Protein AF-A0A662J4J9-F1 (afdb_monomer_lite)

pLDDT: mean 78.6, std 14.93, range [38.81, 95.0]

Foldseek 3Di:
DDDDQCLDAQNALHPDNVVSVCCLVPNDDFQEKEWEAELVRQIAIAGDVQWDWQWDQFKIKIWGARPDDHPRARGTAIEIEGRIDQLVLWDQAFLCVDPRRVSSLVSSLVVLVCCLVPVQVVVLCCVQVPFDWDWDQDPNDTDTDGDPPDHGDVVSVVVSCVVSVVSVVVSVVVNVVRHDRRHTYWYWYFPDDAPNHTYTYTDNPPPDPDDSNRVVVVCVVDVDVVVVVSVVVVSVVVVVVVVVVVVVVD

Sequence (250 aa):
MTWTWPLKPGESWFKEWKEGLGFSFKPAPPSTIVYVEDAEGRGEHYYDEEVNVKGGEEAATVVLTPRFKRASAPGPRSLNVVGGDPLKVAALSSPFDLPGIRGACTAWSLVWLLIFYFAIYIPGLLLLFAPPEETVIIAGEAYKLIPAEWAPDPVKLSFWILATGFCIIWIIVNIFRFKDATVLNVTLLEVGRLGGAPLCVPLPRPLSTLSPKQFMNLLGKKGPIEFVSNAVRQALASATSLVRENEQLR

Radius of gyration: 28.16 Å; chains: 1; bounding box: 54×35×104 Å

Secondary structure (DSSP, 8-state):
--PPPTTSTTTSS-SSHHHHHHHHHS----SEEEEEE-TT--EEEEEGGGEEEE--SSEEEEEE--SS-BTTB-S-EEEEEETS-TTTT-EEE-TTT-TTTHHHHHHHHHHHHHHIIIIIIHHHHHHHHPPPPEEEEETTEEEEE--TT----HHHHHHHHHHHHHHHHHHHHHHHHHHS--EEEEEEEEEEEETTEEEEEEE-TTT----HHHHHHHHHHS--HHHHHHHHHHHHHHHHHHHHHHHHT-

Structure (mmCIF, N/CA/C/O backbone):
data_AF-A0A662J4J9-F1
#
_entry.id   AF-A0A662J4J9-F1
#
loop_
_atom_site.group_PDB
_atom_site.id
_atom_site.type_symbol
_atom_site.label_atom_id
_atom_site.label_alt_id
_atom_site.label_comp_id
_atom_site.label_asym_id
_atom_site.label_entity_id
_atom_site.label_seq_id
_atom_site.pdbx_PDB_ins_code
_atom_site.Cartn_x
_atom_site.Cartn_y
_atom_site.Cartn_z
_atom_site.occupancy
_atom_site.B_iso_or_equiv
_atom_site.auth_seq_id
_atom_site.auth_comp_id
_atom_site.auth_asym_id
_atom_site.auth_atom_id
_atom_site.pdbx_PDB_model_num
ATOM 1 N N . MET A 1 1 ? 19.666 7.771 6.614 1.00 46.03 1 MET A N 1
ATOM 2 C CA . MET A 1 1 ? 18.400 7.643 5.862 1.00 46.03 1 MET A CA 1
ATOM 3 C C . MET A 1 1 ? 17.330 8.339 6.686 1.00 46.03 1 MET A C 1
ATOM 5 O O . MET A 1 1 ? 17.019 7.868 7.770 1.00 46.03 1 MET A O 1
ATOM 9 N N . THR A 1 2 ? 16.878 9.519 6.271 1.00 49.38 2 THR A N 1
ATOM 10 C CA . THR A 1 2 ? 15.781 10.234 6.939 1.00 49.38 2 THR A CA 1
ATOM 11 C C . THR A 1 2 ? 14.479 9.545 6.564 1.00 49.38 2 THR A C 1
ATOM 13 O O . THR A 1 2 ? 14.125 9.510 5.390 1.00 49.38 2 THR A O 1
ATOM 16 N N . TRP A 1 3 ? 13.803 8.943 7.538 1.00 48.56 3 TRP A N 1
ATOM 17 C CA . TRP A 1 3 ? 12.493 8.347 7.309 1.00 48.56 3 TRP A CA 1
ATOM 18 C C . TRP A 1 3 ? 11.473 9.458 7.037 1.00 48.56 3 TRP A C 1
ATOM 20 O O . TRP A 1 3 ? 11.293 10.354 7.865 1.00 48.56 3 TRP A O 1
ATOM 30 N N . THR A 1 4 ? 10.843 9.423 5.863 1.00 64.75 4 THR A N 1
ATOM 31 C CA . THR A 1 4 ? 9.795 10.367 5.467 1.00 64.75 4 THR A CA 1
ATOM 32 C C . THR A 1 4 ? 8.420 9.715 5.599 1.00 64.75 4 THR A C 1
ATOM 34 O O . THR A 1 4 ? 8.250 8.512 5.400 1.00 64.75 4 THR A O 1
ATOM 37 N N . TRP A 1 5 ? 7.425 10.504 6.017 1.00 75.31 5 TRP A N 1
ATOM 38 C CA . TRP A 1 5 ? 6.074 9.997 6.269 1.00 75.31 5 TRP A CA 1
ATOM 39 C C . TRP A 1 5 ? 5.334 9.784 4.942 1.00 75.31 5 TRP A C 1
ATOM 41 O O . TRP A 1 5 ? 5.068 10.769 4.253 1.00 75.31 5 TRP A O 1
ATOM 51 N N . PRO A 1 6 ? 4.931 8.549 4.598 1.00 76.56 6 PRO A N 1
ATOM 52 C CA . PRO A 1 6 ? 4.442 8.219 3.257 1.00 76.56 6 PRO A CA 1
ATOM 53 C C . PRO A 1 6 ? 3.058 8.801 2.933 1.00 76.56 6 PRO A C 1
ATOM 55 O O . PRO A 1 6 ? 2.678 8.851 1.770 1.00 76.56 6 PRO A O 1
ATOM 58 N N . LEU A 1 7 ? 2.301 9.263 3.937 1.00 76.56 7 LEU A N 1
ATOM 59 C CA . LEU A 1 7 ? 1.004 9.924 3.724 1.00 76.56 7 LEU A CA 1
ATOM 60 C C . LEU A 1 7 ? 1.132 11.449 3.537 1.00 76.56 7 LEU A C 1
ATOM 62 O O . LEU A 1 7 ? 0.116 12.136 3.435 1.00 76.56 7 LEU A O 1
ATOM 66 N N . LYS A 1 8 ? 2.352 12.011 3.541 1.00 70.50 8 LYS A N 1
ATOM 67 C CA . LYS A 1 8 ? 2.558 13.435 3.233 1.00 70.50 8 LYS A CA 1
ATOM 68 C C . LYS A 1 8 ? 2.422 13.684 1.724 1.00 70.50 8 LYS A C 1
ATOM 70 O O . LYS A 1 8 ? 2.812 12.826 0.929 1.00 70.50 8 LYS A O 1
ATOM 75 N N . PRO A 1 9 ? 1.932 14.871 1.320 1.00 69.12 9 PRO A N 1
ATOM 76 C CA . PRO A 1 9 ? 1.960 15.284 -0.079 1.00 69.12 9 PRO A CA 1
ATOM 77 C C . PRO A 1 9 ? 3.390 15.233 -0.621 1.00 69.12 9 PRO A C 1
ATOM 79 O O . PRO A 1 9 ? 4.312 15.693 0.053 1.00 69.12 9 PRO A O 1
ATOM 82 N N . GLY A 1 10 ? 3.579 14.693 -1.823 1.00 67.12 10 GLY A N 1
ATOM 83 C CA . GLY A 1 10 ? 4.894 14.658 -2.469 1.00 67.12 10 GLY A CA 1
ATOM 84 C C . GLY A 1 10 ? 5.757 13.428 -2.162 1.00 67.12 10 GLY A C 1
ATOM 85 O O . GLY A 1 10 ? 6.720 13.186 -2.884 1.00 67.12 10 GLY A O 1
ATOM 86 N N . GLU A 1 11 ? 5.424 12.638 -1.135 1.00 74.62 11 GLU A N 1
ATOM 87 C CA . GLU A 1 11 ? 6.238 11.481 -0.711 1.00 74.62 11 GLU A CA 1
ATOM 88 C C . GLU A 1 11 ? 5.819 10.162 -1.380 1.00 74.62 11 GLU A C 1
ATOM 90 O O . GLU A 1 11 ? 6.650 9.287 -1.614 1.00 74.62 11 GLU A O 1
ATOM 95 N N . SER A 1 12 ? 4.533 10.011 -1.706 1.00 82.12 12 SER A N 1
ATOM 96 C CA . SER A 1 12 ? 3.975 8.818 -2.359 1.00 82.12 12 SER A CA 1
ATOM 97 C C . SER A 1 12 ? 3.233 9.209 -3.646 1.00 82.12 12 SER A C 1
ATOM 99 O O . SER A 1 12 ? 3.697 10.106 -4.344 1.00 82.12 12 SER A O 1
ATOM 101 N N . TRP A 1 13 ? 2.106 8.578 -3.994 1.00 86.50 13 TRP A N 1
ATOM 102 C CA . TRP A 1 13 ? 1.270 9.000 -5.135 1.00 86.50 13 TRP A CA 1
ATOM 103 C C . TRP A 1 13 ? 0.311 10.162 -4.802 1.00 86.50 13 TRP A C 1
ATOM 105 O O . TRP A 1 13 ? -0.391 10.658 -5.683 1.00 86.50 13 TRP A O 1
ATOM 115 N N . PHE A 1 14 ? 0.312 10.630 -3.546 1.00 87.19 14 PHE A N 1
ATOM 116 C CA . PHE A 1 14 ? -0.503 11.753 -3.079 1.00 87.19 14 PHE A CA 1
ATOM 117 C C . PHE A 1 14 ? 0.075 13.102 -3.519 1.00 87.19 14 PHE A C 1
ATOM 119 O O . PHE A 1 14 ? 1.117 13.541 -3.023 1.00 87.19 14 PHE A O 1
ATOM 126 N N . LYS A 1 15 ? -0.641 13.794 -4.404 1.00 84.75 15 LYS A N 1
ATOM 127 C CA . LYS A 1 15 ? -0.324 15.159 -4.841 1.00 84.75 15 LYS A CA 1
ATOM 128 C C . LYS A 1 15 ? -0.739 16.194 -3.800 1.00 84.75 15 LYS A C 1
ATOM 130 O O . LYS A 1 15 ? -0.011 17.148 -3.539 1.00 84.75 15 LYS A O 1
ATOM 135 N N . GLU A 1 16 ? -1.912 16.004 -3.206 1.00 88.44 16 GLU A N 1
ATOM 136 C CA . GLU A 1 16 ? -2.523 16.945 -2.268 1.00 88.44 16 GLU A CA 1
ATOM 137 C C . GLU A 1 16 ? -2.819 16.279 -0.923 1.00 88.44 16 GLU A C 1
ATOM 139 O O . GLU A 1 16 ? -3.074 15.078 -0.841 1.00 88.44 16 GLU A O 1
ATOM 144 N N . TRP A 1 17 ? -2.877 17.078 0.146 1.00 84.50 17 TRP A N 1
ATOM 145 C CA . TRP A 1 17 ? -3.266 16.590 1.477 1.00 84.50 17 TRP A CA 1
ATOM 146 C C . TRP A 1 17 ? -4.672 15.971 1.486 1.00 84.50 17 TRP A C 1
ATOM 148 O O . TRP A 1 17 ? -4.935 15.048 2.256 1.00 84.50 17 TRP A O 1
ATOM 158 N N . LYS A 1 18 ? -5.561 16.445 0.600 1.00 88.12 18 LYS A N 1
ATOM 159 C CA . LYS A 1 18 ? -6.907 15.895 0.404 1.00 88.12 18 LYS A CA 1
ATOM 160 C C . LYS A 1 18 ? -6.871 14.446 -0.068 1.00 88.12 18 LYS A C 1
ATOM 162 O O . LYS A 1 18 ? -7.692 13.657 0.383 1.00 88.12 18 LYS A O 1
ATOM 167 N N . GLU A 1 19 ? -5.923 14.090 -0.935 1.00 87.38 19 GLU A N 1
ATOM 168 C CA . GLU A 1 19 ? -5.758 12.711 -1.404 1.00 87.38 19 GLU A CA 1
ATOM 169 C C . GLU A 1 19 ? -5.261 11.814 -0.258 1.00 87.38 19 GLU A C 1
ATOM 171 O O . GLU A 1 19 ? -5.784 10.717 -0.070 1.00 87.38 19 GLU A O 1
ATOM 176 N N . GLY A 1 20 ? -4.341 12.315 0.577 1.00 86.50 20 GLY A N 1
ATOM 177 C CA . GLY A 1 20 ? -3.880 11.611 1.779 1.00 86.50 20 GLY A CA 1
ATOM 178 C C . GLY A 1 20 ? -4.995 11.378 2.808 1.00 86.50 20 GLY A C 1
ATOM 179 O O . GLY A 1 20 ? -5.140 10.274 3.327 1.00 86.50 20 GLY A O 1
ATOM 180 N N . LEU A 1 21 ? -5.843 12.381 3.072 1.00 87.44 21 LEU A N 1
ATOM 181 C CA . LEU A 1 21 ? -7.026 12.202 3.925 1.00 87.44 21 LEU A CA 1
ATOM 182 C C . LEU A 1 21 ? -8.078 11.291 3.291 1.00 87.44 21 LEU A C 1
ATOM 184 O O . LEU A 1 21 ? -8.667 10.466 3.987 1.00 87.44 21 LEU A O 1
ATOM 188 N N . GLY A 1 22 ? -8.305 11.422 1.984 1.00 88.81 22 GLY A N 1
ATOM 189 C CA . GLY A 1 22 ? -9.190 10.540 1.232 1.00 88.81 22 GLY A CA 1
ATOM 190 C C . GLY A 1 22 ? -8.769 9.083 1.394 1.00 88.81 22 GLY A C 1
ATOM 191 O O . GLY A 1 22 ? -9.601 8.243 1.727 1.00 88.81 22 GLY A O 1
ATOM 192 N N . PHE A 1 23 ? -7.469 8.805 1.283 1.00 90.38 23 PHE A N 1
ATOM 193 C CA . PHE A 1 23 ? -6.904 7.483 1.536 1.00 90.38 23 PHE A CA 1
ATOM 194 C C . PHE A 1 23 ? -7.066 7.035 2.993 1.00 90.38 23 PHE A C 1
ATOM 196 O O . PHE A 1 23 ? -7.372 5.873 3.245 1.00 90.38 23 PHE A O 1
ATOM 203 N N . SER A 1 24 ? -6.938 7.940 3.967 1.00 89.19 24 SER A N 1
ATOM 204 C CA . SER A 1 24 ? -7.194 7.615 5.374 1.00 89.19 24 SER A CA 1
ATOM 205 C C . SER A 1 24 ? -8.616 7.092 5.606 1.00 89.19 24 SER A C 1
ATOM 207 O O . SER A 1 24 ? -8.768 6.074 6.271 1.00 89.19 24 SER A O 1
ATOM 209 N N . PHE A 1 25 ? -9.656 7.706 5.039 1.00 89.56 25 PHE A N 1
ATOM 210 C CA . PHE A 1 25 ? -11.048 7.268 5.260 1.00 89.56 25 PHE A CA 1
ATOM 211 C C . PHE A 1 25 ? -11.558 6.231 4.256 1.00 89.56 25 PHE A C 1
ATOM 213 O O . PHE A 1 25 ? -12.474 5.467 4.552 1.00 89.56 25 PHE A O 1
ATOM 220 N N . LYS A 1 26 ? -10.996 6.201 3.052 1.00 89.38 26 LYS A N 1
ATOM 221 C CA . LYS A 1 26 ? -11.339 5.244 2.004 1.00 89.38 26 LYS A CA 1
ATOM 222 C C . LYS A 1 26 ? -10.043 4.797 1.334 1.00 89.38 26 LYS A C 1
ATOM 224 O O . LYS A 1 26 ? -9.687 5.327 0.280 1.00 89.38 26 LYS A O 1
ATOM 229 N N . PRO A 1 27 ? -9.322 3.845 1.944 1.00 89.75 27 PRO A N 1
ATOM 230 C CA . PRO A 1 27 ? -8.049 3.414 1.406 1.00 89.75 27 PRO A CA 1
ATOM 231 C C . PRO A 1 27 ? -8.252 2.707 0.069 1.00 89.75 27 PRO A C 1
ATOM 233 O O . PRO A 1 27 ? -8.863 1.641 -0.009 1.00 89.75 27 PRO A O 1
ATOM 236 N N . ALA A 1 28 ? -7.732 3.326 -0.982 1.00 88.38 28 ALA A N 1
ATOM 237 C CA . ALA A 1 28 ? -7.672 2.777 -2.323 1.00 88.38 28 ALA A CA 1
ATOM 238 C C . ALA A 1 28 ? -6.215 2.886 -2.793 1.00 88.38 28 ALA A C 1
ATOM 240 O O . ALA A 1 28 ? -5.752 4.002 -3.048 1.00 88.38 28 ALA A O 1
ATOM 241 N N . PRO A 1 29 ? -5.453 1.776 -2.810 1.00 89.94 29 PRO A N 1
ATOM 242 C CA . PRO A 1 29 ? -4.134 1.780 -3.425 1.00 89.94 29 PRO A CA 1
ATOM 243 C C . PRO A 1 29 ? -4.271 2.022 -4.938 1.00 89.94 29 PRO A C 1
ATOM 245 O O . PRO A 1 29 ? -5.346 1.779 -5.498 1.00 89.94 29 PRO A O 1
ATOM 248 N N . PRO A 1 30 ? -3.206 2.496 -5.601 1.00 90.81 30 PRO A N 1
ATOM 249 C CA . PRO A 1 30 ? -3.198 2.641 -7.050 1.00 90.81 30 PRO A CA 1
ATOM 250 C C . PRO A 1 30 ? -3.386 1.274 -7.715 1.00 90.81 30 PRO A C 1
ATOM 252 O O . PRO A 1 30 ? -2.960 0.251 -7.176 1.00 90.81 30 PRO A O 1
ATOM 255 N N . SER A 1 31 ? -4.028 1.251 -8.879 1.00 91.38 31 SER A N 1
ATOM 256 C CA . SER A 1 31 ? -4.342 0.003 -9.589 1.00 91.38 31 SER A CA 1
ATOM 257 C C . SER A 1 31 ? -3.121 -0.592 -10.288 1.00 91.38 31 SER A 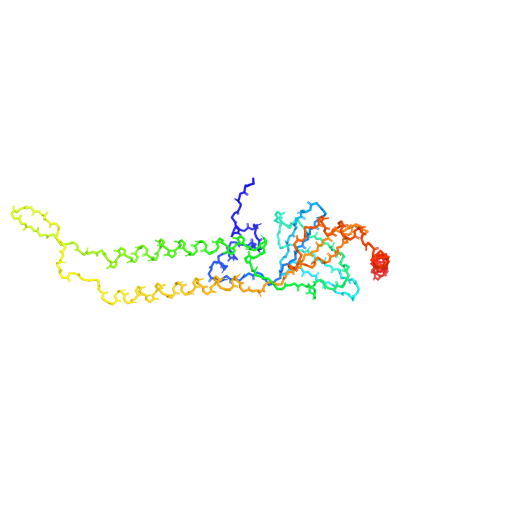C 1
ATOM 259 O O . SER A 1 31 ? -2.989 -1.810 -10.389 1.00 91.38 31 SER A O 1
ATOM 261 N N . THR A 1 32 ? -2.218 0.276 -10.744 1.00 91.19 32 THR A N 1
ATOM 262 C CA . THR A 1 32 ? -1.036 -0.077 -11.521 1.00 91.19 32 THR A CA 1
ATOM 263 C C . THR A 1 32 ? 0.193 0.637 -10.979 1.00 91.19 32 THR A C 1
ATOM 265 O O . THR A 1 32 ? 0.164 1.840 -10.707 1.00 91.19 32 THR A O 1
ATOM 268 N N . ILE A 1 33 ? 1.297 -0.097 -10.870 1.00 91.00 33 ILE A N 1
ATOM 269 C CA . ILE A 1 33 ? 2.614 0.443 -10.549 1.00 91.00 33 ILE A CA 1
ATOM 270 C C . ILE A 1 33 ? 3.667 -0.067 -11.532 1.00 91.00 33 ILE A C 1
ATOM 272 O O . ILE A 1 33 ? 3.808 -1.266 -11.773 1.00 91.00 33 ILE A O 1
ATOM 276 N N . VAL A 1 34 ? 4.443 0.855 -12.088 1.00 90.38 34 VAL A N 1
ATOM 277 C CA . VAL A 1 34 ? 5.576 0.540 -12.958 1.00 90.38 34 VAL A CA 1
ATOM 278 C C . VAL A 1 34 ? 6.853 0.938 -12.248 1.00 90.38 34 VAL A C 1
ATOM 280 O O . VAL A 1 34 ? 7.049 2.107 -11.915 1.00 90.38 34 VAL A O 1
ATOM 283 N N . TYR A 1 35 ? 7.728 -0.037 -12.037 1.00 89.81 35 TYR A N 1
ATOM 284 C CA . TYR A 1 35 ? 9.077 0.195 -11.544 1.00 89.81 35 TYR A CA 1
ATOM 285 C C . TYR A 1 35 ? 10.039 0.319 -12.713 1.00 89.81 35 TYR A C 1
ATOM 287 O O . TYR A 1 35 ? 9.960 -0.456 -13.663 1.00 89.81 35 TYR A O 1
ATOM 295 N N . VAL A 1 36 ? 10.975 1.255 -12.622 1.00 88.06 36 VAL A N 1
ATOM 296 C CA . VAL A 1 36 ? 12.094 1.365 -13.559 1.00 88.06 36 VAL A CA 1
ATOM 297 C C . VAL A 1 36 ? 13.367 1.252 -12.747 1.00 88.06 36 VAL A C 1
ATOM 299 O O . VAL A 1 36 ? 13.663 2.125 -11.938 1.00 88.06 36 VAL A O 1
ATOM 302 N N . GLU A 1 37 ? 14.092 0.157 -12.920 1.00 86.12 37 GLU A N 1
ATOM 303 C CA . GLU A 1 37 ? 15.344 -0.094 -12.218 1.00 86.12 37 GLU A CA 1
ATOM 304 C C . GLU A 1 37 ? 16.522 0.116 -13.170 1.00 86.12 37 GLU A C 1
ATOM 306 O O . GLU A 1 37 ? 16.562 -0.430 -14.273 1.00 86.12 37 GLU A O 1
ATOM 311 N N . ASP A 1 38 ? 17.485 0.921 -12.732 1.00 79.19 38 ASP A N 1
ATOM 312 C CA . ASP A 1 38 ? 18.781 1.073 -13.392 1.00 79.19 38 ASP A CA 1
ATOM 313 C C . ASP A 1 38 ? 19.695 -0.124 -13.053 1.00 79.19 38 ASP A C 1
ATOM 315 O O . ASP A 1 38 ? 19.485 -0.831 -12.060 1.00 79.19 38 ASP A O 1
ATOM 319 N N . ALA A 1 39 ? 20.761 -0.333 -13.826 1.00 66.50 39 ALA A N 1
ATOM 320 C CA . ALA A 1 39 ? 21.748 -1.394 -13.595 1.00 66.50 39 ALA A CA 1
ATOM 321 C C . ALA A 1 39 ? 22.432 -1.290 -12.213 1.00 66.50 39 ALA A C 1
ATOM 323 O O . ALA A 1 39 ? 22.899 -2.287 -11.656 1.00 66.50 39 ALA A O 1
ATOM 324 N N . GLU A 1 40 ? 22.452 -0.085 -11.641 1.00 65.56 40 GLU A N 1
ATOM 325 C CA . GLU A 1 40 ? 22.963 0.223 -10.300 1.00 65.56 40 GLU A CA 1
ATOM 326 C C . GLU A 1 40 ? 21.956 -0.080 -9.172 1.00 65.56 40 GLU A C 1
ATOM 328 O O . GLU A 1 40 ? 22.276 0.080 -7.995 1.00 65.56 40 GLU A O 1
ATOM 333 N N . GLY A 1 41 ? 20.738 -0.526 -9.500 1.00 64.69 41 GLY A N 1
ATOM 334 C CA . GLY A 1 41 ? 19.686 -0.843 -8.529 1.00 64.69 41 GLY A CA 1
ATOM 335 C C . GLY A 1 41 ? 18.931 0.376 -7.993 1.00 64.69 41 GLY A C 1
ATOM 336 O O . GLY A 1 41 ? 18.176 0.255 -7.029 1.00 64.69 41 GLY A O 1
ATOM 337 N N . ARG A 1 42 ? 19.112 1.554 -8.604 1.00 75.31 42 ARG A N 1
ATOM 338 C CA . ARG A 1 42 ? 18.257 2.719 -8.341 1.00 75.31 42 ARG A CA 1
ATOM 339 C C . ARG A 1 42 ? 16.908 2.487 -9.012 1.00 75.31 42 ARG A C 1
ATOM 341 O O . ARG A 1 42 ? 16.854 2.319 -10.226 1.00 75.31 42 ARG A O 1
ATOM 348 N N . GLY A 1 43 ? 15.853 2.443 -8.204 1.00 80.31 43 GLY A N 1
ATOM 349 C CA . GLY A 1 43 ? 14.489 2.187 -8.653 1.00 80.31 43 GLY A CA 1
ATOM 350 C C . GLY A 1 43 ? 13.634 3.447 -8.626 1.00 80.31 43 GLY A C 1
ATOM 351 O O . GLY A 1 43 ? 13.453 4.056 -7.570 1.00 80.31 43 GLY A O 1
ATOM 352 N N . GLU A 1 44 ? 13.083 3.807 -9.775 1.00 89.00 44 GLU A N 1
ATOM 353 C CA . GLU A 1 44 ? 11.988 4.761 -9.902 1.00 89.00 44 GLU A CA 1
ATOM 354 C C . GLU A 1 44 ? 10.651 4.015 -9.871 1.00 89.00 44 GLU A C 1
ATOM 356 O O . GLU A 1 44 ? 10.581 2.831 -10.212 1.00 89.00 44 GLU A O 1
ATOM 361 N N . HIS A 1 45 ? 9.581 4.697 -9.469 1.00 89.06 45 HIS A N 1
ATOM 362 C CA . HIS A 1 45 ? 8.240 4.121 -9.494 1.00 89.06 45 HIS A CA 1
ATOM 363 C C . HIS A 1 45 ? 7.187 5.130 -9.944 1.00 89.06 45 HIS A C 1
ATOM 365 O O . HIS A 1 45 ? 7.191 6.281 -9.502 1.00 89.06 45 HIS A O 1
ATOM 371 N N . TYR A 1 46 ? 6.273 4.668 -10.795 1.00 91.06 46 TYR A N 1
ATOM 372 C CA . TYR A 1 46 ? 5.223 5.447 -11.453 1.00 91.06 46 TYR A CA 1
ATOM 373 C C . TYR A 1 46 ? 3.868 4.753 -11.283 1.00 91.06 46 TYR A C 1
ATOM 375 O O . TYR A 1 46 ? 3.814 3.523 -11.260 1.00 91.06 46 TYR A O 1
ATOM 383 N N . TYR A 1 47 ? 2.794 5.530 -11.149 1.00 92.00 47 TYR A N 1
ATOM 384 C CA . TYR A 1 47 ? 1.469 5.038 -10.747 1.00 92.00 47 TYR A CA 1
ATOM 385 C C . TYR A 1 47 ? 0.377 5.412 -11.750 1.00 92.00 47 TYR A C 1
ATOM 387 O O . TYR A 1 47 ? 0.366 6.548 -12.211 1.00 92.00 47 TYR A O 1
ATOM 395 N N . ASP A 1 48 ? -0.575 4.508 -12.006 1.00 90.44 48 ASP A N 1
ATOM 396 C CA . ASP A 1 48 ? -1.828 4.747 -12.752 1.00 90.44 48 ASP A CA 1
ATOM 397 C C . ASP A 1 48 ? -1.694 5.749 -13.925 1.00 90.44 48 ASP A C 1
ATOM 399 O O . ASP A 1 48 ? -1.099 5.433 -14.954 1.00 90.44 48 ASP A O 1
ATOM 403 N N . GLU A 1 49 ? -2.213 6.972 -13.755 1.00 88.88 49 GLU A N 1
ATOM 404 C CA . GLU A 1 49 ? -2.254 8.055 -14.753 1.00 88.88 49 GLU A CA 1
ATOM 405 C C . GLU A 1 49 ? -0.871 8.537 -15.226 1.00 88.88 49 GLU A C 1
ATOM 407 O O . GLU A 1 49 ? -0.761 9.234 -16.234 1.00 88.88 49 GLU A O 1
ATOM 412 N N . GLU A 1 50 ? 0.194 8.195 -14.503 1.00 90.31 50 GLU A N 1
ATOM 413 C CA . GLU A 1 50 ? 1.567 8.565 -14.844 1.00 90.31 50 GLU A CA 1
ATOM 414 C C . GLU A 1 50 ? 2.171 7.666 -15.922 1.00 90.31 50 GLU A C 1
ATOM 416 O O . GLU A 1 50 ? 3.247 7.974 -16.436 1.00 90.31 50 GLU A O 1
ATOM 421 N N . VAL A 1 51 ? 1.513 6.554 -16.252 1.00 90.44 51 VAL A N 1
ATOM 422 C CA . VAL A 1 51 ? 2.005 5.544 -17.184 1.00 90.44 51 VAL A CA 1
ATOM 423 C C . VAL A 1 51 ? 1.121 5.537 -18.423 1.00 90.44 51 VAL A C 1
ATOM 425 O O . VAL A 1 51 ? -0.053 5.182 -18.368 1.00 90.44 51 VAL A O 1
ATOM 428 N N . ASN A 1 52 ? 1.701 5.872 -19.572 1.00 90.81 52 ASN A N 1
ATOM 429 C CA . ASN A 1 52 ? 1.039 5.733 -20.862 1.00 90.81 52 ASN A CA 1
ATOM 430 C C . ASN A 1 52 ? 1.844 4.788 -21.755 1.00 90.81 52 ASN A C 1
ATOM 432 O O . ASN A 1 52 ? 2.987 5.076 -22.110 1.00 90.81 52 ASN A O 1
ATOM 436 N N . VAL A 1 53 ? 1.247 3.652 -22.109 1.00 86.56 53 VAL A N 1
ATOM 437 C CA . VAL A 1 53 ? 1.876 2.654 -22.973 1.00 86.56 53 VAL A CA 1
ATOM 438 C C . VAL A 1 53 ? 1.334 2.794 -24.389 1.00 86.56 53 VAL A C 1
ATOM 440 O O . VAL A 1 53 ? 0.163 2.529 -24.656 1.00 86.56 53 VAL A O 1
ATOM 443 N N . LYS A 1 54 ? 2.213 3.156 -25.323 1.00 84.25 54 LYS A N 1
ATOM 444 C CA . LYS A 1 54 ? 1.952 3.057 -26.759 1.00 84.25 54 LYS A CA 1
ATOM 445 C C . LYS A 1 54 ? 2.411 1.678 -27.226 1.00 84.25 54 LYS A C 1
ATOM 447 O O . LYS A 1 54 ? 3.602 1.447 -27.434 1.00 84.25 54 LYS A O 1
ATOM 452 N N . GLY A 1 55 ? 1.461 0.749 -27.289 1.00 73.56 55 GLY A N 1
ATOM 453 C CA . GLY A 1 55 ? 1.723 -0.658 -27.582 1.00 73.56 55 GLY A CA 1
ATOM 454 C C . GLY A 1 55 ? 2.123 -0.923 -29.036 1.00 73.56 55 GLY A C 1
ATOM 455 O O . GLY A 1 55 ? 1.553 -0.352 -29.963 1.00 73.56 55 GLY A O 1
ATOM 456 N N . GLY A 1 56 ? 3.062 -1.850 -29.207 1.00 69.31 56 GLY A N 1
ATOM 457 C CA . GLY A 1 56 ? 3.367 -2.553 -30.452 1.00 69.31 56 GLY A CA 1
ATOM 458 C C . GLY A 1 56 ? 3.614 -4.036 -30.149 1.00 69.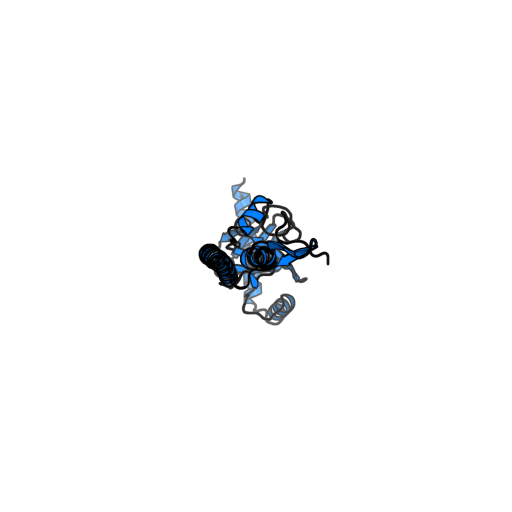31 56 GLY A C 1
ATOM 459 O O . GLY A 1 56 ? 3.820 -4.406 -28.991 1.00 69.31 56 GLY A O 1
ATOM 460 N N . GLU A 1 57 ? 3.534 -4.903 -31.161 1.00 68.19 57 GLU A N 1
ATOM 461 C CA . GLU A 1 57 ? 3.630 -6.361 -30.959 1.00 68.19 57 GLU A CA 1
ATOM 462 C C . GLU A 1 57 ? 5.023 -6.804 -30.489 1.00 68.19 57 GLU A C 1
ATOM 464 O O . GLU A 1 57 ? 5.134 -7.648 -29.605 1.00 68.19 57 GLU A O 1
ATOM 469 N N . GLU A 1 58 ? 6.083 -6.192 -31.021 1.00 68.31 58 GLU A N 1
ATOM 470 C CA . GLU A 1 58 ? 7.471 -6.556 -30.700 1.00 68.31 58 GLU A CA 1
ATOM 471 C C . GLU A 1 58 ? 8.153 -5.570 -29.739 1.00 68.31 58 GLU A C 1
ATOM 473 O O . GLU A 1 58 ? 9.082 -5.934 -29.010 1.00 68.31 58 GLU A O 1
ATOM 478 N N . ALA A 1 59 ? 7.693 -4.319 -29.723 1.00 70.19 59 ALA A N 1
ATOM 479 C CA . ALA A 1 59 ? 8.211 -3.251 -28.881 1.00 70.19 59 ALA A CA 1
ATOM 480 C C . ALA A 1 59 ? 7.090 -2.277 -28.513 1.00 70.19 59 ALA A C 1
ATOM 482 O O . ALA A 1 59 ? 6.209 -2.006 -29.328 1.00 70.19 59 ALA A O 1
ATOM 483 N N . ALA A 1 60 ? 7.145 -1.736 -27.302 1.00 81.56 60 ALA A N 1
ATOM 484 C CA . ALA A 1 60 ? 6.217 -0.717 -26.832 1.00 81.56 60 ALA A CA 1
ATOM 485 C C . ALA A 1 60 ? 6.987 0.503 -26.330 1.00 81.56 60 ALA A C 1
ATOM 487 O O . ALA A 1 60 ? 8.017 0.376 -25.666 1.00 81.56 60 ALA A O 1
ATOM 488 N N . THR A 1 61 ? 6.471 1.696 -26.604 1.00 84.19 61 THR A N 1
ATOM 489 C CA . THR A 1 61 ? 7.008 2.924 -26.016 1.00 84.19 61 THR A CA 1
ATOM 490 C C . THR A 1 61 ? 6.200 3.255 -24.770 1.00 84.19 61 THR A C 1
ATOM 492 O O . THR A 1 61 ? 4.995 3.496 -24.846 1.00 84.19 61 THR A O 1
ATOM 495 N N . VAL A 1 62 ? 6.857 3.285 -23.613 1.00 87.25 62 VAL A N 1
ATOM 496 C CA . VAL A 1 62 ? 6.246 3.675 -22.339 1.00 87.25 62 VAL A CA 1
ATOM 497 C C . VAL A 1 62 ? 6.621 5.117 -22.048 1.00 87.25 62 VAL A C 1
ATOM 499 O O . VAL A 1 62 ? 7.793 5.452 -21.887 1.00 87.25 62 VAL A O 1
ATOM 502 N N . VAL A 1 63 ? 5.624 5.987 -21.987 1.00 89.19 63 VAL A N 1
ATOM 503 C CA . VAL A 1 63 ? 5.780 7.382 -21.590 1.00 89.19 63 VAL A CA 1
ATOM 504 C C . VAL A 1 63 ? 5.403 7.493 -20.120 1.00 89.19 63 VAL A C 1
ATOM 506 O O . VAL A 1 63 ? 4.266 7.227 -19.738 1.00 89.19 63 VAL A O 1
ATOM 509 N N . LEU A 1 64 ? 6.374 7.881 -19.302 1.00 90.88 64 LEU A N 1
ATOM 510 C CA . LEU A 1 64 ? 6.237 8.055 -17.865 1.00 90.88 64 LEU A CA 1
ATOM 511 C C . LEU A 1 64 ? 6.195 9.550 -17.570 1.00 90.88 64 LEU A C 1
ATOM 513 O O . LEU A 1 64 ? 7.172 10.254 -17.813 1.00 90.88 64 LEU A O 1
ATOM 517 N N . THR A 1 65 ? 5.062 10.045 -17.081 1.00 91.00 65 THR A N 1
ATOM 518 C CA . THR A 1 65 ? 4.846 11.465 -16.775 1.00 91.00 65 THR A CA 1
ATOM 519 C C . THR A 1 65 ? 4.367 11.598 -15.333 1.00 91.00 65 THR A C 1
ATOM 521 O O . THR A 1 65 ? 3.177 11.440 -15.074 1.00 91.00 65 THR A O 1
ATOM 524 N N . PRO A 1 66 ? 5.263 11.871 -14.369 1.00 90.19 66 PRO A N 1
ATOM 525 C CA . PRO A 1 66 ? 4.863 11.951 -12.972 1.00 90.19 66 PRO A CA 1
ATOM 526 C C . PRO A 1 66 ? 3.942 13.155 -12.732 1.00 90.19 66 PRO A C 1
ATOM 528 O O . PRO A 1 66 ? 4.174 14.239 -13.274 1.00 90.19 66 PRO A O 1
ATOM 531 N N . ARG A 1 67 ? 2.922 12.998 -11.873 1.00 87.69 67 ARG A N 1
ATOM 532 C CA . ARG A 1 67 ? 1.957 14.075 -11.544 1.00 87.69 67 ARG A CA 1
ATOM 533 C C . ARG A 1 67 ? 2.626 15.263 -10.838 1.00 87.69 67 ARG A C 1
ATOM 535 O O . ARG A 1 67 ? 2.101 16.377 -10.856 1.00 87.69 67 ARG A O 1
ATOM 542 N N . PHE A 1 68 ? 3.756 15.014 -10.179 1.00 86.69 68 PHE A N 1
ATOM 543 C CA . PHE A 1 68 ? 4.588 15.980 -9.465 1.00 86.69 68 PHE A CA 1
ATOM 544 C C . PHE A 1 68 ? 5.997 15.404 -9.265 1.00 86.69 68 PHE A C 1
ATOM 546 O O . PHE A 1 68 ? 6.199 14.193 -9.335 1.00 86.69 68 PHE A O 1
ATOM 553 N N . LYS A 1 69 ? 6.984 16.265 -8.994 1.00 83.44 69 LYS A N 1
ATOM 554 C CA . LYS A 1 69 ? 8.357 15.820 -8.713 1.00 83.44 69 LYS A CA 1
ATOM 555 C C . LYS A 1 69 ? 8.429 15.158 -7.339 1.00 83.44 69 LYS A C 1
ATOM 557 O O . LYS A 1 69 ? 8.056 15.782 -6.347 1.00 83.44 69 LYS A O 1
ATOM 562 N N . ARG A 1 70 ? 8.964 13.939 -7.283 1.00 85.00 70 ARG A N 1
ATOM 563 C CA . ARG A 1 70 ? 9.263 13.211 -6.039 1.00 85.00 70 ARG A CA 1
ATOM 564 C C . ARG A 1 70 ? 10.601 12.491 -6.153 1.00 85.00 70 ARG A C 1
ATOM 566 O O . ARG A 1 70 ? 11.086 12.258 -7.258 1.00 85.00 70 ARG A O 1
ATOM 573 N N . ALA A 1 71 ? 11.194 12.118 -5.021 1.00 79.50 71 ALA A N 1
ATOM 574 C CA . ALA A 1 71 ? 12.512 11.472 -4.995 1.00 79.50 71 ALA A CA 1
ATOM 575 C C . ALA A 1 71 ? 12.575 10.189 -5.847 1.00 79.50 71 ALA A C 1
ATOM 577 O O . ALA A 1 71 ? 13.612 9.872 -6.419 1.00 79.50 71 ALA A O 1
ATOM 578 N N . SER A 1 72 ? 11.452 9.482 -5.959 1.00 80.25 72 SER A N 1
ATOM 579 C CA . SER A 1 72 ? 11.302 8.248 -6.730 1.00 80.25 72 SER A CA 1
ATOM 580 C C . SER A 1 72 ? 10.803 8.422 -8.167 1.00 80.25 72 SER A C 1
ATOM 582 O O . SER A 1 72 ? 10.646 7.430 -8.874 1.00 80.25 72 SER A O 1
ATOM 584 N N . ALA A 1 73 ? 10.519 9.651 -8.598 1.00 85.25 73 ALA A N 1
ATOM 585 C CA . ALA A 1 73 ? 10.115 9.981 -9.961 1.00 85.25 73 ALA A CA 1
ATOM 586 C C . ALA A 1 73 ? 10.599 11.409 -10.283 1.00 85.25 73 ALA A C 1
ATOM 588 O O . ALA A 1 73 ? 9.881 12.389 -10.040 1.00 85.25 73 ALA A O 1
ATOM 589 N N . PRO A 1 74 ? 11.849 11.550 -10.766 1.00 79.50 74 PRO A N 1
ATOM 590 C CA . PRO A 1 74 ? 12.511 12.848 -10.895 1.00 79.50 74 PRO A CA 1
ATOM 591 C C . PRO A 1 74 ? 11.923 13.729 -12.009 1.00 79.50 74 PRO A C 1
ATOM 593 O O . PRO A 1 74 ? 12.044 14.957 -11.951 1.00 79.50 74 PRO A O 1
ATOM 596 N N . GLY A 1 75 ? 11.269 13.136 -13.012 1.00 84.44 75 GLY A N 1
ATOM 597 C CA . GLY A 1 75 ? 10.662 13.874 -14.114 1.00 84.44 75 GLY A CA 1
ATOM 598 C C . GLY A 1 75 ? 10.084 12.978 -15.210 1.00 84.44 75 GLY A C 1
ATOM 599 O O . GLY A 1 75 ? 10.142 11.754 -15.098 1.00 84.44 75 GLY A O 1
ATOM 600 N N . PRO A 1 76 ? 9.502 13.584 -16.258 1.00 87.94 76 PRO A N 1
ATOM 601 C CA . PRO A 1 76 ? 8.962 12.841 -17.383 1.00 87.94 76 PRO A CA 1
ATOM 602 C C . PRO A 1 76 ? 10.079 12.169 -18.187 1.00 87.94 76 PRO A C 1
ATOM 604 O O . PRO A 1 76 ? 11.117 12.780 -18.453 1.00 87.94 76 PRO A O 1
ATOM 607 N N . ARG A 1 77 ? 9.858 10.922 -18.601 1.00 87.00 77 ARG A N 1
ATOM 608 C CA . ARG A 1 77 ? 10.787 10.152 -19.438 1.00 87.00 77 ARG A CA 1
ATOM 609 C C . ARG A 1 77 ? 10.033 9.217 -20.375 1.00 87.00 77 ARG A C 1
ATOM 611 O O . ARG A 1 77 ? 8.937 8.760 -20.068 1.00 87.00 77 ARG A O 1
ATOM 618 N N . SER A 1 78 ? 10.641 8.912 -21.514 1.00 86.31 78 SER A N 1
ATOM 619 C CA . SER A 1 78 ? 10.156 7.886 -22.436 1.00 86.31 78 SER A CA 1
ATOM 620 C C . SER A 1 78 ? 11.110 6.698 -22.413 1.00 86.31 78 SER A C 1
ATOM 622 O O . SER A 1 78 ? 12.326 6.882 -22.382 1.00 86.31 78 SER A O 1
ATOM 624 N N . LEU A 1 79 ? 10.554 5.492 -22.379 1.00 85.62 79 LEU A N 1
ATOM 625 C CA . LEU A 1 79 ? 11.272 4.226 -22.407 1.00 85.62 79 LEU A CA 1
ATOM 626 C C . LEU A 1 79 ? 10.854 3.440 -23.643 1.00 85.62 79 LEU A C 1
ATOM 628 O O . LEU A 1 79 ? 9.666 3.380 -23.961 1.00 85.62 79 LEU A O 1
ATOM 632 N N . ASN A 1 80 ? 11.807 2.763 -24.271 1.00 83.50 80 ASN A N 1
ATOM 633 C CA . ASN A 1 80 ? 11.502 1.741 -25.264 1.00 83.50 80 ASN A CA 1
ATOM 634 C C . ASN A 1 80 ? 11.583 0.375 -24.595 1.00 83.50 80 ASN A C 1
ATOM 636 O O . ASN A 1 80 ? 12.648 -0.022 -24.127 1.00 83.50 80 ASN A O 1
ATOM 640 N N . VAL A 1 81 ? 10.458 -0.326 -24.525 1.00 82.38 81 VAL A N 1
ATOM 641 C CA . VAL A 1 81 ? 10.352 -1.642 -23.902 1.00 82.38 81 VAL A CA 1
ATOM 642 C C . VAL A 1 81 ? 10.382 -2.725 -24.969 1.00 82.38 81 VAL A C 1
ATOM 644 O O . VAL A 1 81 ? 9.604 -2.718 -25.923 1.00 82.38 81 VAL A O 1
ATOM 647 N N . VAL A 1 82 ? 11.303 -3.660 -24.779 1.00 78.06 82 VAL A N 1
ATOM 648 C CA . VAL A 1 82 ? 11.512 -4.845 -25.609 1.00 78.06 82 VAL A CA 1
ATOM 649 C C . VAL A 1 82 ? 10.552 -5.955 -25.189 1.00 78.06 82 VAL A C 1
ATOM 651 O O . VAL A 1 82 ? 10.414 -6.226 -23.998 1.00 78.06 82 VAL A O 1
ATOM 654 N N . GLY A 1 83 ? 9.950 -6.649 -26.160 1.00 72.75 83 GLY A N 1
ATOM 655 C CA . GLY A 1 83 ? 9.066 -7.792 -25.893 1.00 72.75 83 GLY A CA 1
ATOM 656 C C . GLY A 1 83 ? 7.579 -7.437 -25.840 1.00 72.75 83 GLY A C 1
ATOM 657 O O . GLY A 1 83 ? 6.797 -8.180 -25.253 1.00 72.75 83 GLY A O 1
ATOM 658 N N . GLY A 1 84 ? 7.198 -6.316 -26.459 1.00 76.25 84 GLY A N 1
ATOM 659 C CA . GLY A 1 84 ? 5.814 -5.864 -26.570 1.00 76.25 84 GLY A CA 1
ATOM 660 C C . GLY A 1 84 ? 5.324 -5.064 -25.360 1.00 76.25 84 GLY A C 1
ATOM 661 O O . GLY A 1 84 ? 6.098 -4.403 -24.669 1.00 76.25 84 GLY A O 1
ATOM 662 N N . ASP A 1 85 ? 4.010 -5.081 -25.143 1.00 83.44 85 ASP A N 1
ATOM 663 C CA . ASP A 1 85 ? 3.346 -4.315 -24.084 1.00 83.44 85 ASP A CA 1
ATOM 664 C C . ASP A 1 85 ? 3.705 -4.844 -22.675 1.00 83.44 85 ASP A C 1
ATOM 666 O O . ASP A 1 85 ? 3.324 -5.969 -22.327 1.00 83.44 85 ASP A O 1
ATOM 670 N N . PRO A 1 86 ? 4.385 -4.042 -21.828 1.00 83.56 86 PRO A N 1
ATOM 671 C CA . PRO A 1 86 ? 4.791 -4.463 -20.490 1.00 83.56 86 PRO A CA 1
ATOM 672 C C . PRO A 1 86 ? 3.625 -4.735 -19.539 1.00 83.56 86 PRO A C 1
ATOM 674 O O . PRO A 1 86 ? 3.800 -5.474 -18.572 1.00 83.56 86 PRO A O 1
ATOM 677 N N . LEU A 1 87 ? 2.436 -4.176 -19.783 1.00 84.88 87 LEU A N 1
ATOM 678 C CA . LEU A 1 87 ? 1.273 -4.415 -18.926 1.00 84.88 87 LEU A CA 1
ATOM 679 C C . LEU A 1 87 ? 0.692 -5.818 -19.132 1.00 84.88 87 LEU A C 1
ATOM 681 O O . LEU A 1 87 ? 0.081 -6.362 -18.217 1.00 84.88 87 LEU A O 1
ATOM 685 N N . LYS A 1 88 ? 0.935 -6.447 -20.290 1.00 83.25 88 LYS A N 1
ATOM 686 C CA . LYS A 1 88 ? 0.507 -7.833 -20.556 1.00 83.25 88 LYS A CA 1
ATOM 687 C C . LYS A 1 88 ? 1.313 -8.870 -19.777 1.00 83.25 88 LYS A C 1
ATOM 689 O O . LYS A 1 88 ? 0.816 -9.963 -19.532 1.00 83.25 88 LYS A O 1
ATOM 694 N N . VAL A 1 89 ? 2.549 -8.535 -19.410 1.00 80.62 89 VAL A N 1
ATOM 695 C CA . VAL A 1 89 ? 3.448 -9.393 -18.618 1.00 80.62 89 VAL A CA 1
ATOM 696 C C . VAL A 1 89 ? 3.495 -8.989 -17.144 1.00 80.62 89 VAL A C 1
ATOM 698 O O . VAL A 1 89 ? 4.278 -9.544 -16.374 1.00 80.62 89 VAL A O 1
ATOM 701 N N . ALA A 1 90 ? 2.676 -8.016 -16.748 1.00 84.69 90 ALA A N 1
ATOM 702 C CA . ALA A 1 90 ? 2.595 -7.557 -15.377 1.00 84.69 90 ALA A CA 1
ATOM 703 C C . ALA A 1 90 ? 1.962 -8.613 -14.464 1.00 84.69 90 ALA A C 1
ATOM 705 O O . ALA A 1 90 ? 1.103 -9.400 -14.869 1.00 84.69 90 ALA A O 1
ATOM 706 N N . ALA A 1 91 ? 2.371 -8.603 -13.201 1.00 85.69 91 ALA A N 1
ATOM 707 C CA . ALA A 1 91 ? 1.860 -9.497 -12.180 1.00 85.69 91 ALA A CA 1
ATOM 708 C C . ALA A 1 91 ? 0.896 -8.771 -11.244 1.00 85.69 91 ALA A C 1
ATOM 710 O O . ALA A 1 91 ? 1.059 -7.590 -10.950 1.00 85.69 91 ALA A O 1
ATOM 711 N N . LEU A 1 92 ? -0.086 -9.494 -10.714 1.00 89.06 92 LEU A N 1
ATOM 712 C CA . LEU A 1 92 ? -0.885 -9.004 -9.596 1.00 89.06 92 LEU A CA 1
ATOM 713 C C . LEU A 1 92 ? -0.115 -9.233 -8.296 1.00 89.06 92 LEU A C 1
ATOM 715 O O . LEU A 1 92 ? 0.391 -10.328 -8.038 1.00 89.06 92 LEU A O 1
ATOM 719 N N . SER A 1 93 ? 0.003 -8.201 -7.469 1.00 88.12 93 SER A N 1
ATOM 720 C CA . SER A 1 93 ? 0.621 -8.313 -6.148 1.00 88.12 93 SER A CA 1
ATOM 721 C C . SER A 1 93 ? -0.120 -7.504 -5.103 1.00 88.12 93 SER A C 1
ATOM 723 O O . SER A 1 93 ? -0.927 -6.618 -5.396 1.00 88.12 93 SER A O 1
ATOM 725 N N . SER A 1 94 ? 0.140 -7.875 -3.857 1.00 88.69 94 SER A N 1
ATOM 726 C CA . SER A 1 94 ? -0.398 -7.206 -2.689 1.00 88.69 94 SER A CA 1
ATOM 727 C C . SER A 1 94 ? 0.261 -5.834 -2.508 1.00 88.69 94 SER A C 1
ATOM 729 O O . SER A 1 94 ? 1.489 -5.734 -2.602 1.00 88.69 94 SER A O 1
ATOM 731 N N . PRO A 1 95 ? -0.503 -4.776 -2.182 1.00 89.25 95 PRO A N 1
ATOM 732 C CA . PRO A 1 95 ? 0.038 -3.492 -1.736 1.00 89.25 95 PRO A CA 1
ATOM 733 C C . PRO A 1 95 ? 1.123 -3.590 -0.650 1.00 89.25 95 PRO A C 1
ATOM 735 O O . PRO A 1 95 ? 2.036 -2.762 -0.622 1.00 89.25 95 PRO A O 1
ATOM 738 N N . PHE A 1 96 ? 1.057 -4.593 0.235 1.00 87.12 96 PHE A N 1
ATOM 739 C CA . PHE A 1 96 ? 2.067 -4.796 1.281 1.00 87.12 96 PHE A CA 1
ATOM 740 C C . PHE A 1 96 ? 3.418 -5.297 0.759 1.00 87.12 96 PHE A C 1
ATOM 742 O O . PHE A 1 96 ? 4.433 -5.064 1.417 1.00 87.12 96 PHE A O 1
ATOM 749 N N . ASP A 1 97 ? 3.456 -5.926 -0.413 1.00 85.12 97 ASP A N 1
ATOM 750 C CA . ASP A 1 97 ? 4.685 -6.481 -0.993 1.00 85.12 97 ASP A CA 1
ATOM 751 C C . ASP A 1 97 ? 5.437 -5.453 -1.855 1.00 85.12 97 ASP A C 1
ATOM 753 O O . ASP A 1 97 ? 6.605 -5.640 -2.200 1.00 85.12 97 ASP A O 1
ATOM 757 N N . LEU A 1 98 ? 4.787 -4.332 -2.178 1.00 86.00 98 LEU A N 1
ATOM 758 C CA . LEU A 1 98 ? 5.256 -3.357 -3.157 1.00 86.00 98 LEU A CA 1
ATOM 759 C C . LEU A 1 98 ? 5.977 -2.179 -2.479 1.00 86.00 98 LEU A C 1
ATOM 761 O O . LEU A 1 98 ? 5.333 -1.403 -1.771 1.00 86.00 98 LEU A O 1
ATOM 765 N N . PRO A 1 99 ? 7.289 -1.955 -2.703 1.00 81.19 99 PRO A N 1
ATOM 766 C CA . PRO A 1 99 ? 8.072 -0.958 -1.960 1.00 81.19 99 PRO A CA 1
ATOM 767 C C . PRO A 1 99 ? 7.579 0.493 -2.106 1.00 81.19 99 PRO A C 1
ATOM 769 O O . PRO A 1 99 ? 7.770 1.288 -1.192 1.00 81.19 99 PRO A O 1
ATOM 772 N N . GLY A 1 100 ? 6.909 0.836 -3.212 1.00 79.88 100 GLY A N 1
ATOM 773 C CA . GLY A 1 100 ? 6.324 2.173 -3.424 1.00 79.88 100 GLY A CA 1
ATOM 774 C C . GLY A 1 100 ? 5.024 2.429 -2.645 1.00 79.88 100 GLY A C 1
ATOM 775 O O . GLY A 1 100 ? 4.696 3.575 -2.347 1.00 79.88 100 GLY A O 1
ATOM 776 N N . ILE A 1 101 ? 4.302 1.367 -2.271 1.00 87.38 101 ILE A N 1
ATOM 777 C CA . ILE A 1 101 ? 2.950 1.448 -1.688 1.00 87.38 101 ILE A CA 1
ATOM 778 C C . ILE A 1 101 ? 2.931 0.970 -0.232 1.00 87.38 101 ILE A C 1
ATOM 780 O O . ILE A 1 101 ? 2.240 1.548 0.610 1.00 87.38 101 ILE A O 1
ATOM 784 N N . ARG A 1 102 ? 3.755 -0.032 0.097 1.00 87.75 102 ARG A N 1
ATOM 785 C CA . ARG A 1 102 ? 3.839 -0.683 1.410 1.00 87.75 102 ARG A CA 1
ATOM 786 C C . ARG A 1 102 ? 3.926 0.312 2.559 1.00 87.75 102 ARG A C 1
ATOM 788 O O . ARG A 1 102 ? 3.277 0.109 3.585 1.00 87.75 102 ARG A O 1
ATOM 795 N N . GLY A 1 103 ? 4.721 1.372 2.404 1.00 87.69 103 GLY A N 1
ATOM 796 C CA . GLY A 1 103 ? 4.865 2.413 3.420 1.00 87.69 103 GLY A CA 1
ATOM 797 C C . GLY A 1 103 ? 3.526 3.066 3.770 1.00 87.69 103 GLY A C 1
ATOM 798 O O . GLY A 1 103 ? 3.187 3.159 4.948 1.00 87.69 103 GLY A O 1
ATOM 799 N N . ALA A 1 104 ? 2.738 3.451 2.763 1.00 89.38 104 ALA A N 1
ATOM 800 C CA . ALA A 1 104 ? 1.431 4.077 2.946 1.00 89.38 104 ALA A CA 1
ATOM 801 C C . ALA A 1 104 ? 0.413 3.112 3.579 1.00 89.38 104 ALA A C 1
ATOM 803 O O . ALA A 1 104 ? -0.260 3.490 4.536 1.00 89.38 104 ALA A O 1
ATOM 804 N N . CYS A 1 105 ? 0.350 1.854 3.129 1.00 90.88 105 CYS A N 1
ATOM 805 C CA . CYS A 1 105 ? -0.541 0.837 3.712 1.00 90.88 105 CYS A CA 1
ATOM 806 C C . CYS A 1 105 ? -0.179 0.497 5.168 1.00 90.88 105 CYS A C 1
ATOM 808 O O . CYS A 1 105 ? -1.056 0.359 6.026 1.00 90.88 105 CYS A O 1
ATOM 810 N N . THR A 1 106 ? 1.119 0.400 5.471 1.00 90.50 106 THR A N 1
ATOM 811 C CA . THR A 1 106 ? 1.610 0.146 6.835 1.00 90.50 106 THR A CA 1
ATOM 812 C C . THR A 1 106 ? 1.311 1.334 7.747 1.00 90.50 106 THR A C 1
ATOM 814 O O . THR A 1 106 ? 0.801 1.148 8.850 1.00 90.50 106 THR A O 1
ATOM 817 N N . ALA A 1 107 ? 1.570 2.559 7.277 1.00 90.25 107 ALA A N 1
ATOM 818 C CA . ALA A 1 107 ? 1.268 3.780 8.018 1.00 90.25 107 ALA A CA 1
ATOM 819 C C . ALA A 1 107 ? -0.236 3.923 8.283 1.00 90.25 107 ALA A C 1
ATOM 821 O O . ALA A 1 107 ? -0.621 4.216 9.410 1.00 90.25 107 ALA A O 1
ATOM 822 N N . TRP A 1 108 ? -1.084 3.649 7.287 1.00 93.38 108 TRP A N 1
ATOM 823 C CA . TRP A 1 108 ? -2.540 3.647 7.443 1.00 93.38 108 TRP A CA 1
ATOM 824 C C . TRP A 1 108 ? -2.988 2.677 8.539 1.00 93.38 108 TRP A C 1
ATOM 826 O O . TRP A 1 108 ? -3.731 3.062 9.440 1.00 93.38 108 TRP A O 1
ATOM 836 N N . SER A 1 109 ? -2.478 1.442 8.496 1.00 92.31 109 SER A N 1
ATOM 837 C CA . SER A 1 109 ? -2.822 0.395 9.465 1.00 92.31 109 SER A CA 1
ATOM 838 C C . SER A 1 109 ? -2.414 0.800 10.881 1.00 92.31 109 SER A C 1
ATOM 840 O O . SER A 1 109 ? -3.214 0.703 11.808 1.00 92.31 109 SER A O 1
ATOM 842 N N . LEU A 1 110 ? -1.195 1.321 11.045 1.00 92.50 110 LEU A N 1
ATOM 843 C CA . LEU A 1 110 ? -0.696 1.806 12.331 1.00 92.50 110 LEU A CA 1
ATOM 844 C C . LEU A 1 110 ? -1.549 2.965 12.867 1.00 92.50 110 LEU A C 1
ATOM 846 O O . LEU A 1 110 ? -1.970 2.934 14.019 1.00 92.50 110 LEU A O 1
ATOM 850 N N . VAL A 1 111 ? -1.820 3.977 12.040 1.00 92.19 111 VAL A N 1
ATOM 851 C CA . VAL A 1 111 ? -2.582 5.168 12.442 1.00 92.19 111 VAL A CA 1
ATOM 852 C C . VAL A 1 111 ? -3.983 4.792 12.901 1.00 92.19 111 VAL A C 1
ATOM 854 O O . VAL A 1 111 ? -4.399 5.231 13.968 1.00 92.19 111 VAL A O 1
ATOM 857 N N . TRP A 1 112 ? -4.702 3.959 12.149 1.00 93.75 112 TRP A N 1
ATOM 858 C CA . TRP A 1 112 ? -6.060 3.574 12.532 1.00 93.75 112 TRP A CA 1
ATOM 859 C C . TRP A 1 112 ? -6.109 2.667 13.753 1.00 93.75 112 TRP A C 1
ATOM 861 O O . TRP A 1 112 ? -7.015 2.823 14.567 1.00 93.75 112 TRP A O 1
ATOM 871 N N . LEU A 1 113 ? -5.122 1.787 13.937 1.00 92.81 113 LEU A N 1
ATOM 872 C CA . LEU A 1 113 ? -4.992 1.020 15.176 1.00 92.81 113 LEU A CA 1
ATOM 873 C C . LEU A 1 113 ? -4.730 1.936 16.378 1.00 92.81 113 LEU A C 1
ATOM 875 O O . LEU A 1 113 ? -5.333 1.739 17.429 1.00 92.81 113 LEU A O 1
ATOM 879 N N . LEU A 1 114 ? -3.893 2.967 16.223 1.00 94.00 114 LEU A N 1
ATOM 880 C CA . LEU A 1 114 ? -3.630 3.953 17.275 1.00 94.00 114 LEU A CA 1
ATOM 881 C C . LEU A 1 114 ? -4.860 4.819 17.571 1.00 94.00 114 LEU A C 1
ATOM 883 O O . LEU A 1 114 ? -5.193 5.003 18.738 1.00 94.00 114 LEU A O 1
ATOM 887 N N . ILE A 1 115 ? -5.557 5.319 16.546 1.00 92.50 115 ILE A N 1
ATOM 888 C CA . ILE A 1 115 ? -6.804 6.082 16.711 1.00 92.50 115 ILE A CA 1
ATOM 889 C C . ILE A 1 115 ? -7.843 5.218 17.419 1.00 92.50 115 ILE A C 1
ATOM 891 O O . ILE A 1 115 ? -8.437 5.656 18.399 1.00 92.50 115 ILE A O 1
ATOM 895 N N . PHE A 1 116 ? -8.036 3.980 16.971 1.00 93.94 116 PHE A N 1
ATOM 896 C CA . PHE A 1 116 ? -8.949 3.051 17.620 1.00 93.94 116 PHE A CA 1
ATOM 897 C C . PHE A 1 116 ? -8.576 2.844 19.092 1.00 93.94 116 PHE A C 1
ATOM 899 O O . PHE A 1 116 ? -9.420 3.001 19.971 1.00 93.94 116 PHE A O 1
ATOM 906 N N . TYR A 1 117 ? -7.307 2.558 19.376 1.00 92.62 117 TYR A N 1
ATOM 907 C CA . TYR A 1 117 ? -6.847 2.287 20.732 1.00 92.62 117 TYR A CA 1
ATOM 908 C C . TYR A 1 117 ? -6.995 3.503 21.663 1.00 92.62 117 TYR A C 1
ATOM 910 O O . TYR A 1 117 ? -7.590 3.400 22.736 1.00 92.62 117 TYR A O 1
ATOM 918 N N . PHE A 1 118 ? -6.502 4.671 21.246 1.00 94.50 1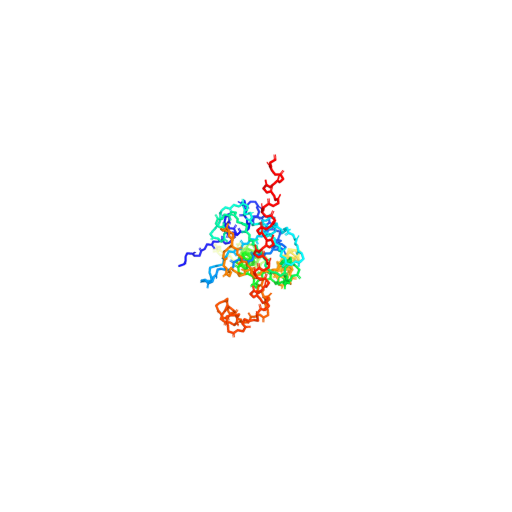18 PHE A N 1
ATOM 919 C CA . PHE A 1 118 ? -6.448 5.864 22.095 1.00 94.50 118 PHE A CA 1
ATOM 920 C C . PHE A 1 118 ? -7.730 6.695 22.104 1.00 94.50 118 PHE A C 1
ATOM 922 O O . PHE A 1 118 ? -8.021 7.317 23.121 1.00 94.50 118 PHE A O 1
ATOM 929 N N . ALA A 1 119 ? -8.489 6.736 21.008 1.00 89.94 119 ALA A N 1
ATOM 930 C CA . ALA A 1 119 ? -9.673 7.591 20.898 1.00 89.94 119 ALA A CA 1
ATOM 931 C C . ALA A 1 119 ? -10.992 6.842 21.131 1.00 89.94 119 ALA A C 1
ATOM 933 O O . ALA A 1 119 ? -11.978 7.473 21.502 1.00 89.94 119 ALA A O 1
ATOM 934 N N . ILE A 1 120 ? -11.027 5.520 20.927 1.00 88.62 120 ILE A N 1
ATOM 935 C CA . ILE A 1 120 ? -12.264 4.727 21.033 1.00 88.62 120 ILE A CA 1
ATOM 936 C C . ILE A 1 120 ? -12.180 3.752 22.207 1.00 88.62 120 ILE A C 1
ATOM 938 O O . ILE A 1 120 ? -13.029 3.778 23.098 1.00 88.62 120 ILE A O 1
ATOM 942 N N . TYR A 1 121 ? -11.145 2.913 22.233 1.00 90.88 121 TYR A N 1
ATOM 943 C CA . TYR A 1 121 ? -11.030 1.830 23.202 1.00 90.88 121 TYR A CA 1
ATOM 944 C C . TYR A 1 121 ? -10.780 2.344 24.626 1.00 90.88 121 TYR A C 1
ATOM 946 O O . TYR A 1 121 ? -11.596 2.081 25.506 1.00 90.88 121 TYR A O 1
ATOM 954 N N . ILE A 1 122 ? -9.711 3.121 24.859 1.00 91.38 122 ILE A N 1
ATOM 955 C CA . ILE A 1 122 ? -9.390 3.647 26.201 1.00 91.38 122 ILE A CA 1
ATOM 956 C C . ILE A 1 122 ? -10.498 4.564 26.746 1.00 91.38 122 ILE A C 1
ATOM 958 O O . ILE A 1 122 ? -10.965 4.307 27.857 1.00 91.38 122 ILE A O 1
ATOM 962 N N . PRO A 1 123 ? -10.958 5.606 26.022 1.00 89.12 123 PRO A N 1
ATOM 963 C CA . PRO A 1 123 ? -11.976 6.506 26.553 1.00 89.12 123 PRO A CA 1
ATOM 964 C C . PRO A 1 123 ? -13.299 5.786 26.788 1.00 89.12 123 PRO A C 1
ATOM 966 O O . PRO A 1 123 ? -13.949 6.034 27.796 1.00 89.12 123 PRO A O 1
ATOM 969 N N . GLY A 1 124 ? -13.676 4.857 25.904 1.00 87.75 124 GLY A N 1
ATOM 970 C CA . GLY A 1 124 ? -14.858 4.028 26.101 1.00 87.75 124 GLY A CA 1
ATOM 971 C C . GLY A 1 124 ? -14.754 3.183 27.367 1.00 87.75 124 GLY A C 1
ATOM 972 O O . GLY A 1 124 ? -15.670 3.199 28.180 1.00 87.75 124 GLY A O 1
ATOM 973 N N . LEU A 1 125 ? -13.611 2.533 27.597 1.00 88.25 125 LEU A N 1
ATOM 974 C CA . LEU A 1 125 ? -13.389 1.747 28.809 1.00 88.25 125 LEU A CA 1
ATOM 975 C C . LEU A 1 125 ? -13.501 2.624 30.065 1.00 88.25 125 LEU A C 1
ATOM 977 O O . LEU A 1 125 ? -14.238 2.282 30.984 1.00 88.25 125 LEU A O 1
ATOM 981 N N . LEU A 1 126 ? -12.852 3.789 30.080 1.00 87.75 126 LEU A N 1
ATOM 982 C CA . LEU A 1 126 ? -12.925 4.715 31.214 1.00 87.75 126 LEU A CA 1
ATOM 983 C C . LEU A 1 126 ? -14.339 5.267 31.435 1.00 87.75 126 LEU A C 1
ATOM 985 O O . LEU A 1 126 ? -14.765 5.383 32.573 1.00 87.75 126 LEU A O 1
ATOM 989 N N . LEU A 1 127 ? -15.091 5.585 30.381 1.00 85.44 127 LEU A N 1
ATOM 990 C CA . LEU A 1 127 ? -16.440 6.146 30.512 1.00 85.44 127 LEU A CA 1
ATOM 991 C C . LEU A 1 127 ? -17.491 5.113 30.935 1.00 85.44 127 LEU A C 1
ATOM 993 O O . LEU A 1 127 ? -18.468 5.471 31.586 1.00 85.44 127 LEU A O 1
ATOM 997 N N . LEU A 1 128 ? -17.325 3.852 30.536 1.00 86.06 128 LEU A N 1
ATOM 998 C CA . LEU A 1 128 ? -18.283 2.782 30.825 1.00 86.06 128 LEU A CA 1
ATOM 999 C C . LEU A 1 128 ? -17.981 2.023 32.105 1.00 86.06 128 LEU A C 1
ATOM 1001 O O . LEU A 1 128 ? -18.912 1.562 32.762 1.00 86.06 128 LEU A O 1
ATOM 1005 N N . PHE A 1 129 ? -16.700 1.879 32.432 1.00 84.38 129 PHE A N 1
ATOM 1006 C CA . PHE A 1 129 ? -16.256 1.075 33.559 1.00 84.38 129 PHE A CA 1
ATOM 1007 C C . PHE A 1 129 ? -15.726 1.909 34.732 1.00 84.38 129 PHE A C 1
ATOM 1009 O O . PHE A 1 129 ? -15.291 1.325 35.722 1.00 84.38 129 PHE A O 1
ATOM 1016 N N . ALA A 1 130 ? -15.774 3.246 34.666 1.00 83.75 130 ALA A N 1
ATOM 1017 C CA . ALA A 1 130 ? -15.566 4.070 35.853 1.00 83.75 130 ALA A CA 1
ATOM 1018 C C . ALA A 1 130 ? -16.845 4.089 36.707 1.00 83.75 130 ALA A C 1
ATOM 1020 O O . ALA A 1 130 ? -17.884 4.569 36.234 1.00 83.75 130 ALA A O 1
ATOM 1021 N N . PRO A 1 131 ? -16.791 3.593 37.954 1.00 81.38 131 PRO A N 1
ATOM 1022 C CA . PRO A 1 131 ? -17.917 3.707 38.862 1.00 81.38 131 PRO A CA 1
ATOM 1023 C C . PRO A 1 131 ? -18.174 5.176 39.230 1.00 81.38 131 PRO A C 1
ATOM 1025 O O . PRO A 1 131 ? -17.223 5.954 39.346 1.00 81.38 131 PRO A O 1
ATOM 1028 N N . PRO A 1 132 ? -19.440 5.578 39.439 1.00 81.62 132 PRO A N 1
ATOM 1029 C CA . PRO A 1 132 ? -19.753 6.873 40.012 1.00 81.62 132 PRO A CA 1
ATOM 1030 C C . PRO A 1 132 ? -19.243 6.929 41.454 1.00 81.62 132 PRO A C 1
ATOM 1032 O O . PRO A 1 132 ? -19.341 5.959 42.206 1.00 81.62 132 PRO A O 1
ATOM 1035 N N . GLU A 1 133 ? -18.707 8.085 41.832 1.00 84.19 133 GLU A N 1
ATOM 1036 C CA . GLU A 1 133 ? -18.316 8.371 43.208 1.00 84.19 133 GLU A CA 1
ATOM 1037 C C . GLU A 1 133 ? -19.459 9.118 43.899 1.00 84.19 133 GLU A C 1
ATOM 1039 O O . GLU A 1 133 ? -19.869 10.189 43.446 1.00 84.19 133 GLU A O 1
ATOM 1044 N N . GLU A 1 134 ? -19.953 8.580 45.011 1.00 80.94 134 GLU A N 1
ATOM 1045 C CA . GLU A 1 134 ? -20.900 9.272 45.882 1.00 80.94 134 GLU A CA 1
ATOM 1046 C C . GLU A 1 134 ? -20.170 9.794 47.119 1.00 80.94 134 GLU A C 1
ATOM 1048 O O . GLU A 1 134 ? -19.410 9.074 47.769 1.00 80.94 134 GLU A O 1
ATOM 1053 N N . THR A 1 135 ? -20.377 11.068 47.454 1.00 82.75 135 THR A N 1
ATOM 1054 C CA . THR A 1 135 ? -19.812 11.659 48.670 1.00 82.75 135 THR A CA 1
ATOM 1055 C C . THR A 1 135 ? -20.791 11.487 49.819 1.00 82.75 135 THR A C 1
ATOM 1057 O O . THR A 1 135 ? -21.846 12.124 49.832 1.00 82.75 135 THR A O 1
ATOM 1060 N N . VAL A 1 136 ? -20.432 10.665 50.800 1.00 84.38 136 VAL A N 1
ATOM 1061 C CA . VAL A 1 136 ? -21.218 10.460 52.020 1.00 84.38 136 VAL A CA 1
ATOM 1062 C C . VAL A 1 136 ? -20.474 11.086 53.192 1.00 84.38 136 VAL A C 1
ATOM 1064 O O . VAL A 1 136 ? -19.276 10.867 53.371 1.00 84.38 136 VAL A O 1
ATOM 1067 N N . ILE A 1 137 ? -21.178 11.890 53.990 1.00 85.81 137 ILE A N 1
ATOM 1068 C CA . ILE A 1 137 ? -20.607 12.514 55.186 1.00 85.81 137 ILE A CA 1
ATOM 1069 C C . ILE A 1 137 ? -20.881 11.597 56.377 1.00 85.81 137 ILE A C 1
ATOM 1071 O O . ILE A 1 137 ? -22.032 11.420 56.775 1.00 85.81 137 ILE A O 1
ATOM 1075 N N . ILE A 1 138 ? -19.825 11.028 56.956 1.00 81.44 138 ILE A N 1
ATOM 1076 C CA . ILE A 1 138 ? -19.892 10.190 58.158 1.00 81.44 138 ILE A CA 1
ATOM 1077 C C . ILE A 1 138 ? -19.066 10.893 59.233 1.00 81.44 138 ILE A C 1
ATOM 1079 O O . ILE A 1 138 ? -17.895 11.186 59.026 1.00 81.44 138 ILE A O 1
ATOM 1083 N N . ALA A 1 139 ? -19.690 11.205 60.373 1.00 83.31 139 ALA A N 1
ATOM 1084 C CA . ALA A 1 139 ? -19.039 11.881 61.504 1.00 83.31 139 ALA A CA 1
ATOM 1085 C C . ALA A 1 139 ? -18.359 13.233 61.168 1.00 83.31 139 ALA A C 1
ATOM 1087 O O . ALA A 1 139 ? -17.410 13.635 61.831 1.00 83.31 139 ALA A O 1
ATOM 1088 N N . GLY A 1 140 ? -18.864 13.960 60.163 1.00 85.69 140 GLY A N 1
ATOM 1089 C CA . GLY A 1 140 ? -18.337 15.272 59.761 1.00 85.69 140 GLY A CA 1
ATOM 1090 C C . GLY A 1 140 ? -17.198 15.223 58.738 1.00 85.69 140 GLY A C 1
ATOM 1091 O O . GLY A 1 140 ? -16.786 16.272 58.250 1.00 85.69 140 GLY A O 1
ATOM 1092 N N . GLU A 1 141 ? -16.739 14.031 58.354 1.00 83.50 141 GLU A N 1
ATOM 1093 C CA . GLU A 1 141 ? -15.763 13.836 57.284 1.00 83.50 141 GLU A CA 1
ATOM 1094 C C . GLU A 1 141 ? -16.446 13.332 56.007 1.00 83.50 141 GLU A C 1
ATOM 1096 O O . GLU A 1 141 ? -17.365 12.509 56.050 1.00 83.50 141 GLU A O 1
ATOM 1101 N N . ALA A 1 142 ? -16.010 13.853 54.858 1.00 84.62 142 ALA A N 1
ATOM 1102 C CA . ALA A 1 142 ? -16.534 13.470 53.553 1.00 84.62 142 ALA A CA 1
ATOM 1103 C C . ALA A 1 142 ? -15.758 12.269 52.997 1.00 84.62 142 ALA A C 1
ATOM 1105 O O . ALA A 1 142 ? -14.580 12.385 52.658 1.00 84.62 142 ALA A O 1
ATOM 1106 N N . TYR A 1 143 ? -16.440 11.136 52.852 1.00 84.38 143 TYR A N 1
ATOM 1107 C CA . TYR A 1 143 ? -15.902 9.923 52.247 1.00 84.38 143 TYR A CA 1
ATOM 1108 C C .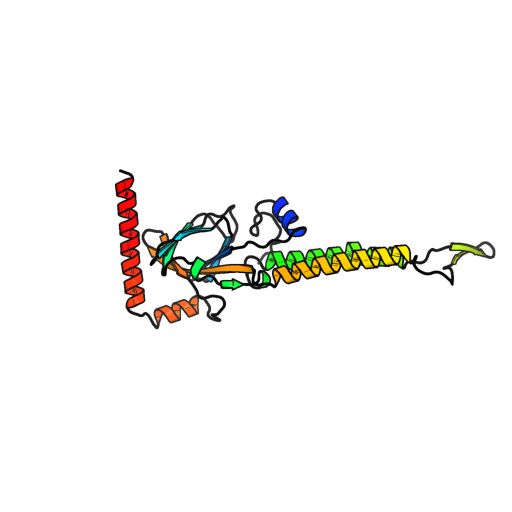 TYR A 1 143 ? -16.466 9.745 50.838 1.00 84.38 143 TYR A C 1
ATOM 1110 O O . TYR A 1 143 ? -17.662 9.929 50.613 1.00 84.38 143 TYR A O 1
ATOM 1118 N N . LYS A 1 144 ? -15.607 9.372 49.885 1.00 82.88 144 LYS A N 1
ATOM 1119 C CA . LYS A 1 144 ? -16.024 8.948 48.544 1.00 82.88 144 LYS A CA 1
ATOM 1120 C C . LYS A 1 144 ? -16.264 7.446 48.562 1.00 82.88 144 LYS A C 1
ATOM 1122 O O . LYS A 1 144 ? -15.331 6.682 48.801 1.00 82.88 144 LYS A O 1
ATOM 1127 N N . LEU A 1 145 ? -17.504 7.035 48.337 1.00 83.06 145 LEU A N 1
ATOM 1128 C CA . LEU A 1 145 ? -17.911 5.637 48.306 1.00 83.06 145 LEU A CA 1
ATOM 1129 C C . LEU A 1 145 ? -18.344 5.255 46.891 1.00 83.06 145 LEU A C 1
ATOM 1131 O O . LEU A 1 145 ? -18.929 6.055 46.161 1.00 83.06 145 LEU A O 1
ATOM 1135 N N . ILE A 1 146 ? -18.037 4.015 46.519 1.00 82.75 146 ILE A N 1
ATOM 1136 C CA . ILE A 1 146 ? -18.512 3.386 45.288 1.00 82.75 146 ILE A CA 1
ATOM 1137 C C . ILE A 1 146 ? -19.729 2.526 45.659 1.00 82.75 146 ILE A C 1
ATOM 1139 O O . ILE A 1 146 ? -19.616 1.721 46.590 1.00 82.75 146 ILE A O 1
ATOM 1143 N N . PRO A 1 147 ? -20.875 2.654 44.968 1.00 80.81 147 PRO A N 1
ATOM 1144 C CA . PRO A 1 147 ? -22.048 1.832 45.250 1.00 80.81 147 PRO A CA 1
ATOM 1145 C C . PRO A 1 147 ? -21.752 0.339 45.048 1.00 80.81 147 PRO A C 1
ATOM 1147 O O . PRO A 1 147 ? -21.225 -0.059 44.010 1.00 80.81 147 PRO A O 1
ATOM 1150 N N . ALA A 1 148 ? -22.123 -0.501 46.018 1.00 78.62 148 ALA A N 1
ATOM 1151 C CA . ALA A 1 148 ? -21.846 -1.943 45.980 1.00 78.62 148 ALA A CA 1
ATOM 1152 C C . ALA A 1 148 ? -22.580 -2.685 44.844 1.00 78.62 148 ALA A C 1
ATOM 1154 O O . ALA A 1 148 ? -22.103 -3.714 44.374 1.00 78.62 148 ALA A O 1
ATOM 1155 N N . GLU A 1 149 ? -23.718 -2.153 44.391 1.00 83.25 149 GLU A N 1
ATOM 1156 C CA . GLU A 1 149 ? -24.529 -2.708 43.296 1.00 83.25 149 GLU A CA 1
ATOM 1157 C C . GLU A 1 149 ? -24.232 -2.058 41.937 1.00 83.25 149 GLU A C 1
ATOM 1159 O O . GLU A 1 149 ? -24.975 -2.251 40.973 1.00 83.25 149 GLU A O 1
ATOM 1164 N N . TRP A 1 150 ? -23.170 -1.254 41.834 1.00 83.44 150 TRP A N 1
ATOM 1165 C CA . TRP A 1 150 ? -22.873 -0.584 40.578 1.00 83.44 150 TRP A CA 1
ATOM 1166 C C . TRP A 1 150 ? -22.529 -1.589 39.469 1.00 83.44 150 TRP A C 1
ATOM 1168 O O . TRP A 1 150 ? -21.656 -2.447 39.610 1.00 83.44 150 TRP A O 1
ATOM 1178 N N . ALA A 1 151 ? -23.192 -1.416 38.328 1.00 83.81 151 ALA A N 1
ATOM 1179 C CA . ALA A 1 151 ? -22.882 -2.079 37.075 1.00 83.81 151 ALA A CA 1
ATOM 1180 C C . ALA A 1 151 ? -22.905 -1.049 35.932 1.00 83.81 151 ALA A C 1
ATOM 1182 O O . ALA A 1 151 ? -23.651 -0.063 36.008 1.00 83.81 151 ALA A O 1
ATOM 1183 N N . PRO A 1 152 ? -22.128 -1.262 34.854 1.00 85.00 152 PRO A N 1
ATOM 1184 C CA . PRO A 1 152 ? -22.226 -0.444 33.653 1.00 85.00 152 PRO A CA 1
ATOM 1185 C C . PRO A 1 152 ? -23.655 -0.456 33.112 1.00 85.00 152 PRO A C 1
ATOM 1187 O O . PRO A 1 152 ? -24.286 -1.511 33.035 1.00 85.00 152 PRO A O 1
ATOM 1190 N N . ASP A 1 153 ? -24.148 0.708 32.690 1.00 87.31 153 ASP A N 1
ATOM 1191 C CA . ASP A 1 153 ? -25.448 0.817 32.028 1.00 87.31 153 ASP A CA 1
ATOM 1192 C C . ASP A 1 153 ? -25.479 -0.125 30.803 1.00 87.31 153 ASP A C 1
ATOM 1194 O O . ASP A 1 153 ? -24.681 0.060 29.871 1.00 87.31 153 ASP A O 1
ATOM 1198 N N . PRO A 1 154 ? -26.379 -1.128 30.776 1.00 88.94 154 PRO A N 1
ATOM 1199 C CA . PRO A 1 154 ? -26.404 -2.142 29.727 1.00 88.94 154 PRO A CA 1
ATOM 1200 C C . PRO A 1 154 ? -26.653 -1.537 28.342 1.00 88.94 154 PRO A C 1
ATOM 1202 O O . PRO A 1 154 ? -26.143 -2.051 27.344 1.00 88.94 154 PRO A O 1
ATOM 1205 N N . VAL A 1 155 ? -27.378 -0.416 28.259 1.00 90.00 155 VAL A N 1
ATOM 1206 C CA . VAL A 1 155 ? -27.632 0.280 26.995 1.00 90.00 155 VAL A CA 1
ATOM 1207 C C . VAL A 1 155 ? -26.340 0.905 26.483 1.00 90.00 155 VAL A C 1
ATOM 1209 O O . VAL A 1 155 ? -25.944 0.645 25.346 1.00 90.00 155 VAL A O 1
ATOM 1212 N N . LYS A 1 156 ? -25.625 1.661 27.324 1.00 87.88 156 LYS A N 1
ATOM 1213 C CA . LYS A 1 156 ? -24.331 2.255 26.945 1.00 87.88 156 LYS A CA 1
ATOM 1214 C C . LYS A 1 156 ? -23.319 1.177 26.567 1.00 87.88 156 LYS A C 1
ATOM 1216 O O . LYS A 1 156 ? -22.606 1.335 25.576 1.00 87.88 156 LYS A O 1
ATOM 1221 N N . LEU A 1 157 ? -23.285 0.078 27.322 1.00 89.75 157 LEU A N 1
ATOM 1222 C CA . LEU A 1 157 ? -22.407 -1.057 27.054 1.00 89.75 157 LEU A CA 1
ATOM 1223 C C . LEU A 1 157 ? -22.704 -1.675 25.686 1.00 89.75 157 LEU A C 1
ATOM 1225 O O . LEU A 1 157 ? -21.781 -1.898 24.906 1.00 89.75 157 LEU A O 1
ATOM 1229 N N . SER A 1 158 ? -23.981 -1.883 25.355 1.00 91.94 158 SER A N 1
ATOM 1230 C CA . SER A 1 158 ? -24.380 -2.421 24.051 1.00 91.94 158 SER A CA 1
ATOM 1231 C C . SER A 1 158 ? -23.962 -1.514 22.886 1.00 91.94 158 SER A C 1
ATOM 1233 O O . SER A 1 158 ? -23.380 -1.998 21.914 1.00 91.94 158 SER A O 1
ATOM 1235 N N . PHE A 1 159 ? -24.157 -0.194 23.004 1.00 91.06 159 PHE A N 1
ATOM 1236 C CA . PHE A 1 159 ? -23.720 0.769 21.990 1.00 91.06 159 PHE A CA 1
ATOM 1237 C C . PHE A 1 159 ? -22.206 0.776 21.818 1.00 91.06 159 PHE A C 1
ATOM 1239 O O . PHE A 1 159 ? -21.718 0.814 20.689 1.00 91.06 159 PHE A O 1
ATOM 1246 N N . TRP A 1 160 ? -21.457 0.708 22.918 1.00 91.38 160 TRP A N 1
ATOM 1247 C CA . TRP A 1 160 ? -20.003 0.659 22.855 1.00 91.38 160 TRP A CA 1
ATOM 1248 C C . TRP A 1 160 ? -19.499 -0.625 22.206 1.00 91.38 160 TRP A C 1
ATOM 1250 O O . TRP A 1 160 ? -18.632 -0.550 21.340 1.00 91.38 160 TRP A O 1
ATOM 1260 N N . ILE A 1 161 ? -20.071 -1.784 22.542 1.00 91.62 161 ILE A N 1
ATOM 1261 C CA . ILE A 1 161 ? -19.721 -3.059 21.900 1.00 91.62 161 ILE A CA 1
ATOM 1262 C C . ILE A 1 161 ? -20.007 -2.995 20.395 1.00 91.62 161 ILE A C 1
ATOM 1264 O O . ILE A 1 161 ? -19.147 -3.368 19.598 1.00 91.62 161 ILE A O 1
ATOM 1268 N N . LEU A 1 162 ? -21.173 -2.478 19.991 1.00 93.19 162 LEU A N 1
ATOM 1269 C CA . LEU A 1 162 ? -21.539 -2.338 18.578 1.00 93.19 162 LEU A CA 1
ATOM 1270 C C . LEU A 1 162 ? -20.604 -1.382 17.827 1.00 93.19 162 LEU A C 1
ATOM 1272 O O . LEU A 1 162 ? -20.103 -1.735 16.760 1.00 93.19 162 LEU A O 1
ATOM 1276 N N . ALA A 1 163 ? -20.333 -0.199 18.382 1.00 90.19 163 ALA A N 1
ATOM 1277 C CA . ALA A 1 163 ? -19.445 0.787 17.769 1.00 90.19 163 ALA A CA 1
ATOM 1278 C C . ALA A 1 163 ? -18.009 0.255 17.659 1.00 90.19 163 ALA A C 1
ATOM 1280 O O . ALA A 1 163 ? -17.392 0.330 16.597 1.00 90.19 163 ALA A O 1
ATOM 1281 N N . THR A 1 164 ? -17.502 -0.349 18.733 1.00 92.94 164 THR A N 1
ATOM 1282 C CA . THR A 1 164 ? -16.161 -0.942 18.780 1.00 92.94 164 THR A CA 1
ATOM 1283 C C . THR A 1 164 ? -16.048 -2.093 17.782 1.00 92.94 164 THR A C 1
ATOM 1285 O O . THR A 1 164 ? -15.098 -2.133 17.002 1.00 92.94 164 THR A O 1
ATOM 1288 N N . GLY A 1 165 ? -17.041 -2.986 17.737 1.00 94.12 165 GLY A N 1
ATOM 1289 C CA . GLY A 1 165 ? -17.104 -4.089 16.779 1.00 94.12 165 GLY A CA 1
ATOM 1290 C C . GLY A 1 165 ? -17.139 -3.605 15.330 1.00 94.12 165 GLY A C 1
ATOM 1291 O O . GLY A 1 165 ? -16.364 -4.089 14.507 1.00 94.12 165 GLY A O 1
ATOM 1292 N N . PHE A 1 166 ? -17.965 -2.601 15.022 1.00 93.88 166 PHE A N 1
ATOM 1293 C CA . PHE A 1 166 ? -18.018 -1.992 13.693 1.00 93.88 166 PHE A CA 1
ATOM 1294 C C . PHE A 1 166 ? -16.669 -1.383 13.288 1.00 93.88 166 PHE A C 1
ATOM 1296 O O . PHE A 1 166 ? -16.180 -1.660 12.193 1.00 93.88 166 PHE A O 1
ATOM 1303 N N . CYS A 1 167 ? -16.033 -0.603 14.169 1.00 92.94 167 CYS A N 1
ATOM 1304 C CA . CYS A 1 167 ? -14.725 -0.004 13.905 1.00 92.94 167 CYS A CA 1
ATOM 1305 C C . CYS A 1 167 ? -13.641 -1.063 13.675 1.00 92.94 167 CYS A C 1
ATOM 1307 O O . CYS A 1 167 ? -12.878 -0.949 12.717 1.00 92.94 167 CYS A O 1
ATOM 1309 N N . ILE A 1 168 ? -13.592 -2.111 14.503 1.00 93.75 168 ILE A N 1
ATOM 1310 C CA . ILE A 1 168 ? -12.638 -3.215 14.340 1.00 93.75 168 ILE A CA 1
ATOM 1311 C C . ILE A 1 168 ? -12.855 -3.912 12.997 1.00 93.75 168 ILE A C 1
ATOM 1313 O O . ILE A 1 168 ? -11.900 -4.077 12.239 1.00 93.75 168 ILE A O 1
ATOM 1317 N N . ILE A 1 169 ? -14.096 -4.291 12.674 1.00 95.00 169 ILE A N 1
ATOM 1318 C CA . ILE A 1 169 ? -14.421 -4.956 11.405 1.00 95.00 169 ILE A CA 1
ATOM 1319 C C . ILE A 1 169 ? -14.023 -4.063 10.229 1.00 95.00 169 ILE A C 1
ATOM 1321 O O . ILE A 1 169 ? -13.399 -4.540 9.285 1.00 95.00 169 ILE A O 1
ATOM 1325 N N . TRP A 1 170 ? -14.320 -2.766 10.295 1.00 93.81 170 TRP A N 1
ATOM 1326 C CA . TRP A 1 170 ? -13.947 -1.815 9.253 1.00 93.81 170 TRP A CA 1
ATOM 1327 C C . TRP A 1 170 ? -12.424 -1.722 9.061 1.00 93.81 170 TRP A C 1
ATOM 1329 O O . TRP A 1 170 ? -11.954 -1.768 7.922 1.00 93.81 170 TRP A O 1
ATOM 1339 N N . ILE A 1 171 ? -11.635 -1.660 10.140 1.00 94.25 171 ILE A N 1
ATOM 1340 C CA . ILE A 1 171 ? -10.163 -1.668 10.055 1.00 94.25 171 ILE A CA 1
ATOM 1341 C C . ILE A 1 171 ? -9.678 -2.983 9.435 1.00 94.25 171 ILE A C 1
ATOM 1343 O O . ILE A 1 171 ? -8.903 -2.968 8.479 1.00 94.25 171 ILE A O 1
ATOM 1347 N N . ILE A 1 172 ? -10.169 -4.119 9.936 1.00 93.88 172 ILE A N 1
ATOM 1348 C CA . ILE A 1 172 ? -9.777 -5.457 9.481 1.00 93.88 172 ILE A CA 1
ATOM 1349 C C . ILE A 1 172 ? -10.085 -5.647 7.992 1.00 93.88 172 ILE A C 1
ATOM 1351 O O . ILE A 1 172 ? -9.218 -6.099 7.247 1.00 93.88 172 ILE A O 1
ATOM 1355 N N . VAL A 1 173 ? -11.277 -5.260 7.529 1.00 93.88 173 VAL A N 1
ATOM 1356 C CA . VAL A 1 173 ? -11.669 -5.358 6.112 1.00 93.88 173 VAL A CA 1
ATOM 1357 C C . VAL A 1 173 ? -10.710 -4.575 5.217 1.00 93.88 173 VAL A C 1
ATOM 1359 O O . VAL A 1 173 ? -10.311 -5.071 4.166 1.00 93.88 173 VAL A O 1
ATOM 1362 N N . ASN A 1 174 ? -10.298 -3.373 5.621 1.00 92.62 174 ASN A N 1
ATOM 1363 C CA . ASN A 1 174 ? -9.354 -2.583 4.832 1.00 92.62 174 ASN A CA 1
ATOM 1364 C C . ASN A 1 174 ? -7.925 -3.153 4.871 1.00 92.62 174 ASN A C 1
ATOM 1366 O O . ASN A 1 174 ? -7.239 -3.123 3.853 1.00 92.62 174 ASN A O 1
ATOM 1370 N N . ILE A 1 175 ? -7.497 -3.757 5.985 1.00 91.81 175 ILE A N 1
ATOM 1371 C CA . ILE A 1 175 ? -6.227 -4.501 6.039 1.00 91.81 175 ILE A CA 1
ATOM 1372 C C . ILE A 1 175 ? -6.262 -5.704 5.088 1.00 91.81 175 ILE A C 1
ATOM 1374 O O . ILE A 1 175 ? -5.292 -5.940 4.370 1.00 91.81 175 ILE A O 1
ATOM 1378 N N . PHE A 1 176 ? -7.373 -6.444 5.032 1.00 90.94 176 PHE A N 1
ATOM 1379 C CA . PHE A 1 176 ? -7.526 -7.543 4.076 1.00 90.94 176 PHE A CA 1
ATOM 1380 C C . PHE A 1 176 ? -7.496 -7.053 2.627 1.00 90.94 176 PHE A C 1
ATOM 1382 O O . PHE A 1 176 ? -6.778 -7.636 1.821 1.00 90.94 176 PHE A O 1
ATOM 1389 N N . ARG A 1 177 ? -8.136 -5.920 2.314 1.00 88.44 177 ARG A N 1
ATOM 1390 C CA . ARG A 1 177 ? -8.023 -5.292 0.983 1.00 88.44 177 ARG A CA 1
ATOM 1391 C C . ARG A 1 177 ? -6.582 -4.969 0.595 1.00 88.44 177 ARG A C 1
ATOM 1393 O O . ARG A 1 177 ? -6.223 -5.104 -0.567 1.00 88.44 177 ARG A O 1
ATOM 1400 N N . PHE A 1 178 ? -5.754 -4.553 1.552 1.00 90.56 178 PHE A N 1
ATOM 1401 C CA . PHE A 1 178 ? -4.328 -4.332 1.308 1.00 90.56 178 PHE A CA 1
ATOM 1402 C C . PHE A 1 178 ? -3.513 -5.616 1.185 1.00 90.56 178 PHE A C 1
ATOM 1404 O O . PHE A 1 178 ? -2.403 -5.564 0.672 1.00 90.56 178 PHE A O 1
ATOM 1411 N N . LYS A 1 179 ? -4.015 -6.739 1.700 1.00 89.50 179 LYS A N 1
ATOM 1412 C CA . LYS A 1 179 ? -3.370 -8.048 1.590 1.00 89.50 179 LYS A CA 1
ATOM 1413 C C . LYS A 1 179 ? -3.683 -8.716 0.252 1.00 89.50 179 LYS A C 1
ATOM 1415 O O . LYS A 1 179 ? -2.840 -9.456 -0.251 1.00 89.50 179 LYS A O 1
ATOM 1420 N N . ASP A 1 180 ? -4.862 -8.460 -0.302 1.00 88.94 180 ASP A N 1
ATOM 1421 C CA . ASP A 1 180 ? -5.290 -9.035 -1.570 1.00 88.94 180 ASP A CA 1
ATOM 1422 C C . ASP A 1 180 ? -4.443 -8.515 -2.740 1.00 88.94 180 ASP A C 1
ATOM 1424 O O . ASP A 1 180 ? -4.094 -7.333 -2.823 1.00 88.94 180 ASP A O 1
ATOM 1428 N N . ALA A 1 181 ? -4.122 -9.420 -3.668 1.00 86.44 181 ALA A N 1
ATOM 1429 C CA . ALA A 1 181 ? -3.352 -9.107 -4.863 1.00 86.44 181 ALA A CA 1
ATOM 1430 C C . ALA A 1 181 ? -4.208 -8.299 -5.849 1.00 86.44 181 ALA A C 1
ATOM 1432 O O . ALA A 1 181 ? -4.891 -8.853 -6.706 1.00 86.44 181 ALA A O 1
ATOM 1433 N N . THR A 1 182 ? -4.192 -6.979 -5.681 1.00 89.31 182 THR A N 1
ATOM 1434 C CA . THR A 1 182 ? -5.054 -6.027 -6.399 1.00 89.31 182 THR A CA 1
ATOM 1435 C C . THR A 1 182 ? -4.275 -5.064 -7.286 1.00 89.31 182 THR A C 1
ATOM 1437 O O . THR A 1 182 ? -4.873 -4.430 -8.151 1.00 89.31 182 THR A O 1
ATOM 1440 N N . VAL A 1 183 ? -2.956 -4.964 -7.099 1.00 89.00 183 VAL A N 1
ATOM 1441 C CA . VAL A 1 183 ? -2.114 -4.004 -7.815 1.00 89.00 183 VAL A CA 1
ATOM 1442 C C . VAL A 1 183 ? -1.347 -4.716 -8.916 1.00 89.00 183 VAL A C 1
ATOM 1444 O O . VAL A 1 183 ? -0.553 -5.627 -8.655 1.00 89.00 183 VAL A O 1
ATOM 1447 N N . LEU A 1 184 ? -1.569 -4.276 -10.148 1.00 90.25 184 LEU A N 1
ATOM 1448 C CA . LEU A 1 184 ? -0.818 -4.711 -11.311 1.00 90.25 184 LEU A CA 1
ATOM 1449 C C . LEU A 1 184 ? 0.571 -4.070 -11.265 1.00 90.25 184 LEU A C 1
ATOM 1451 O O . LEU A 1 184 ? 0.703 -2.849 -11.228 1.00 90.25 184 LEU A O 1
ATOM 1455 N N . ASN A 1 185 ? 1.618 -4.885 -11.226 1.00 89.00 185 ASN A N 1
ATOM 1456 C CA . ASN A 1 185 ? 2.990 -4.413 -11.156 1.00 89.00 185 ASN A CA 1
ATOM 1457 C C . ASN A 1 185 ? 3.855 -5.005 -12.258 1.00 89.00 185 ASN A C 1
ATOM 1459 O O . ASN A 1 185 ? 3.778 -6.190 -12.580 1.00 89.00 185 ASN A O 1
ATOM 1463 N N . VAL A 1 186 ? 4.722 -4.163 -12.801 1.00 88.50 186 VAL A N 1
ATOM 1464 C CA . VAL A 1 186 ? 5.779 -4.569 -13.721 1.00 88.50 186 VAL A CA 1
ATOM 1465 C C . VAL A 1 186 ? 7.053 -3.835 -13.347 1.00 88.50 186 VAL A C 1
ATOM 1467 O O . VAL A 1 186 ? 7.032 -2.663 -12.969 1.00 88.50 186 VAL A O 1
ATOM 1470 N N . THR A 1 187 ? 8.177 -4.538 -13.417 1.00 86.69 187 THR A N 1
ATOM 1471 C CA . THR A 1 187 ? 9.497 -3.930 -13.256 1.00 86.69 187 THR A CA 1
ATOM 1472 C C . THR A 1 187 ? 10.184 -3.912 -14.609 1.00 86.69 187 THR A C 1
ATOM 1474 O O . THR A 1 187 ? 10.274 -4.937 -15.274 1.00 86.69 187 THR A O 1
ATOM 1477 N N . LEU A 1 188 ? 10.652 -2.747 -15.025 1.00 87.06 188 LEU A N 1
ATOM 1478 C CA . LEU A 1 188 ? 11.400 -2.523 -16.249 1.00 87.06 188 LEU A CA 1
ATOM 1479 C C . LEU A 1 188 ? 12.861 -2.307 -15.876 1.00 87.06 188 LEU A C 1
ATOM 1481 O O . LEU A 1 188 ? 13.169 -1.447 -15.057 1.00 87.06 188 LEU A O 1
ATOM 1485 N N . LEU A 1 189 ? 13.755 -3.085 -16.470 1.00 84.06 189 LEU A N 1
ATOM 1486 C CA . LEU A 1 189 ? 15.190 -2.956 -16.258 1.00 84.06 189 LEU A CA 1
ATOM 1487 C C . LEU A 1 189 ? 15.809 -2.157 -17.396 1.00 84.06 189 LEU A C 1
ATOM 1489 O O . LEU A 1 189 ? 15.660 -2.555 -18.550 1.00 84.06 189 LEU A O 1
ATOM 1493 N N . GLU A 1 190 ? 16.506 -1.064 -17.094 1.00 82.88 190 GLU A N 1
ATOM 1494 C CA . GLU A 1 190 ? 17.286 -0.312 -18.082 1.00 82.88 190 GLU A CA 1
ATOM 1495 C C . GLU A 1 190 ? 18.541 -1.113 -18.463 1.00 82.88 190 GLU A C 1
ATOM 1497 O O . GLU A 1 190 ? 19.391 -1.417 -17.627 1.00 82.88 190 GLU A O 1
ATOM 1502 N N . VAL A 1 191 ? 18.633 -1.497 -19.738 1.00 79.56 191 VAL A N 1
ATOM 1503 C CA . VAL A 1 191 ? 19.729 -2.324 -20.280 1.00 79.56 191 VAL A CA 1
ATOM 1504 C C . VAL A 1 191 ? 20.711 -1.484 -21.097 1.00 79.56 191 VAL A C 1
ATOM 1506 O O . VAL A 1 191 ? 21.885 -1.830 -21.218 1.00 79.56 191 VAL A O 1
ATOM 1509 N N . GLY A 1 192 ? 20.253 -0.369 -21.659 1.00 73.31 192 GLY A N 1
ATOM 1510 C CA . GLY A 1 192 ? 21.079 0.514 -22.471 1.00 73.31 192 GLY A CA 1
ATOM 1511 C C . GLY A 1 192 ? 20.310 1.740 -22.939 1.00 73.31 192 GLY A C 1
ATOM 1512 O O . GLY A 1 192 ? 19.216 2.022 -22.459 1.00 73.31 192 GLY A O 1
ATOM 1513 N N . ARG A 1 193 ? 20.879 2.477 -23.895 1.00 72.38 193 ARG A N 1
ATOM 1514 C CA . ARG A 1 193 ? 20.256 3.669 -24.485 1.00 72.38 193 ARG A CA 1
ATOM 1515 C C . ARG A 1 193 ? 20.353 3.627 -26.002 1.00 72.38 193 ARG A C 1
ATOM 1517 O O . ARG A 1 193 ? 21.397 3.274 -26.543 1.00 72.38 193 ARG A O 1
ATOM 1524 N N . LEU A 1 194 ? 19.285 4.039 -26.673 1.00 66.69 194 LEU A N 1
ATOM 1525 C CA . LEU A 1 194 ? 19.197 4.178 -28.120 1.00 66.69 194 LEU A CA 1
ATOM 1526 C C . LEU A 1 194 ? 18.665 5.575 -28.455 1.00 66.69 194 LEU A C 1
ATOM 1528 O O . LEU A 1 194 ? 17.579 5.945 -28.018 1.00 66.69 194 LEU A O 1
ATOM 1532 N N . GLY A 1 195 ? 19.433 6.370 -29.206 1.00 61.59 195 GLY A N 1
ATOM 1533 C CA . GLY A 1 195 ? 19.007 7.720 -29.607 1.00 61.59 195 GLY A CA 1
ATOM 1534 C C . GLY A 1 195 ? 18.715 8.662 -28.430 1.00 61.59 195 GLY A C 1
ATOM 1535 O O . GLY A 1 195 ? 17.871 9.542 -28.543 1.00 61.59 195 GLY A O 1
ATOM 1536 N N . GLY A 1 196 ? 19.362 8.447 -27.278 1.00 68.56 196 GLY A N 1
ATOM 1537 C CA . GLY A 1 196 ? 19.099 9.189 -26.039 1.00 68.56 196 GLY A CA 1
ATOM 1538 C C . GLY A 1 196 ? 17.934 8.650 -25.199 1.00 68.56 196 GLY A C 1
ATOM 1539 O O . GLY A 1 196 ? 17.838 9.012 -24.028 1.00 68.56 196 GLY A O 1
ATOM 1540 N N . ALA A 1 197 ? 17.109 7.744 -25.737 1.00 72.31 197 ALA A N 1
ATOM 1541 C CA . ALA A 1 197 ? 16.042 7.079 -24.996 1.00 72.31 197 ALA A CA 1
ATOM 1542 C C . ALA A 1 197 ? 16.541 5.763 -24.358 1.00 72.31 197 ALA A C 1
ATOM 1544 O O . ALA A 1 197 ? 17.201 4.963 -25.027 1.00 72.31 197 ALA A O 1
ATOM 1545 N N . PRO A 1 198 ? 16.248 5.505 -23.076 1.00 80.38 198 PRO A N 1
ATOM 1546 C CA . PRO A 1 198 ? 16.564 4.239 -22.417 1.00 80.38 198 PRO A CA 1
ATOM 1547 C C . PRO A 1 198 ? 15.808 3.054 -23.038 1.00 80.38 198 PRO A C 1
ATOM 1549 O O . PRO A 1 198 ? 14.603 3.118 -23.297 1.00 80.38 198 PRO A O 1
ATOM 1552 N N . LEU A 1 199 ? 16.543 1.966 -23.262 1.00 81.69 199 LEU A N 1
ATOM 1553 C CA . LEU A 1 199 ? 16.040 0.667 -23.686 1.00 81.69 199 LEU A CA 1
ATOM 1554 C C . LEU A 1 199 ? 15.833 -0.205 -22.448 1.00 81.69 199 LEU A C 1
ATOM 1556 O O . LEU A 1 199 ? 16.764 -0.411 -21.662 1.00 81.69 199 LEU A O 1
ATOM 1560 N N . CYS A 1 200 ? 14.626 -0.736 -22.300 1.00 82.75 200 CYS A N 1
ATOM 1561 C CA . CYS A 1 200 ? 14.205 -1.487 -21.133 1.00 82.75 200 CYS A CA 1
ATOM 1562 C C . CYS A 1 200 ? 13.692 -2.884 -21.491 1.00 82.75 200 CYS A C 1
ATOM 1564 O O . CYS A 1 200 ? 13.099 -3.098 -22.547 1.00 82.75 200 CYS A O 1
ATOM 1566 N N . VAL A 1 201 ? 13.872 -3.828 -20.569 1.00 82.25 201 VAL A N 1
ATOM 1567 C CA . VAL A 1 201 ? 13.327 -5.191 -20.662 1.00 82.25 201 VAL A CA 1
ATOM 1568 C C . VAL A 1 201 ? 12.435 -5.445 -19.445 1.00 82.25 201 VAL A C 1
ATOM 1570 O O . VAL A 1 201 ? 12.837 -5.091 -18.332 1.00 82.25 201 VAL A O 1
ATOM 1573 N N . PRO A 1 202 ? 11.241 -6.043 -19.609 1.00 80.00 202 PRO A N 1
ATOM 1574 C CA . PRO A 1 202 ? 10.418 -6.423 -18.473 1.00 80.00 202 PRO A CA 1
ATOM 1575 C C . PRO A 1 202 ? 11.104 -7.531 -17.666 1.00 80.00 202 PRO A C 1
ATOM 1577 O O . PRO A 1 202 ? 11.469 -8.588 -18.183 1.00 80.00 202 PRO A O 1
ATOM 1580 N N . LEU A 1 203 ? 11.283 -7.279 -16.375 1.00 74.56 203 LEU A N 1
ATOM 1581 C CA . LEU A 1 203 ? 11.714 -8.266 -15.399 1.00 74.56 203 LEU A CA 1
ATOM 1582 C C . LEU A 1 203 ? 10.512 -9.135 -15.006 1.00 74.56 203 LEU A C 1
ATOM 1584 O O . LEU A 1 203 ? 9.481 -8.590 -14.600 1.00 74.56 203 LEU A O 1
ATOM 1588 N N . PRO A 1 204 ? 10.642 -10.470 -15.024 1.00 59.41 204 PRO A N 1
ATOM 1589 C CA . PRO A 1 204 ? 9.611 -11.370 -14.524 1.00 59.41 204 PRO A CA 1
ATOM 1590 C C . PRO A 1 204 ? 9.591 -11.367 -12.979 1.00 59.41 204 PRO A C 1
ATOM 1592 O O . PRO A 1 204 ? 10.013 -12.324 -12.331 1.00 59.41 204 PRO A O 1
ATOM 1595 N N . ARG A 1 205 ? 9.127 -10.277 -12.354 1.00 58.66 205 ARG A N 1
ATOM 1596 C CA . ARG A 1 205 ? 8.756 -10.245 -10.922 1.00 58.66 205 ARG A CA 1
ATOM 1597 C C . ARG A 1 205 ? 7.259 -10.580 -10.789 1.00 58.66 205 ARG A C 1
ATOM 1599 O O . ARG A 1 205 ? 6.496 -10.156 -11.649 1.00 58.66 205 ARG A O 1
ATOM 1606 N N . PRO A 1 206 ? 6.836 -11.396 -9.798 1.00 44.66 206 PRO A N 1
ATOM 1607 C CA . PRO A 1 206 ? 7.418 -11.609 -8.471 1.00 44.66 206 PRO A CA 1
ATOM 1608 C C . PRO A 1 206 ? 8.152 -12.958 -8.313 1.00 44.66 206 PRO A C 1
ATOM 1610 O O . PRO A 1 206 ? 8.550 -13.313 -7.209 1.00 44.66 206 PRO A O 1
ATOM 1613 N N . LEU A 1 207 ? 8.355 -13.720 -9.397 1.00 39.31 207 LEU A N 1
ATOM 1614 C CA . LEU A 1 207 ? 8.900 -15.088 -9.343 1.00 39.31 207 LEU A CA 1
ATOM 1615 C C . LEU A 1 207 ? 10.434 -15.180 -9.311 1.00 39.31 207 LEU A C 1
ATOM 1617 O O . LEU A 1 207 ? 10.974 -16.275 -9.156 1.00 39.31 207 LEU A O 1
ATOM 1621 N N . SER A 1 208 ? 11.163 -14.070 -9.432 1.00 41.88 208 SER A N 1
ATOM 1622 C CA . SER A 1 208 ? 12.623 -14.095 -9.388 1.00 41.88 208 SER A CA 1
ATOM 1623 C C . SER A 1 208 ? 13.149 -13.622 -8.031 1.00 41.88 208 SER A C 1
ATOM 1625 O O . SER A 1 208 ? 13.198 -12.427 -7.755 1.00 41.88 208 SER A O 1
ATOM 1627 N N . THR A 1 209 ? 13.684 -14.544 -7.235 1.00 51.78 209 THR A N 1
ATOM 1628 C CA . THR A 1 209 ? 14.619 -14.273 -6.120 1.00 51.78 209 THR A CA 1
ATOM 1629 C C . THR A 1 209 ? 15.934 -13.611 -6.573 1.00 51.78 209 THR A C 1
ATOM 1631 O O . THR A 1 209 ? 16.856 -13.435 -5.779 1.00 51.78 209 THR A O 1
ATOM 1634 N N . LEU A 1 210 ? 16.041 -13.264 -7.858 1.00 56.16 210 LEU A N 1
ATOM 1635 C CA . LEU A 1 210 ? 17.224 -12.715 -8.494 1.00 56.16 210 LEU A CA 1
ATOM 1636 C C . LEU A 1 210 ? 17.232 -11.193 -8.381 1.00 56.16 210 LEU A C 1
ATOM 1638 O O . LEU A 1 210 ? 16.275 -10.512 -8.756 1.00 56.16 210 LEU A O 1
ATOM 1642 N N . SER A 1 211 ? 18.352 -10.652 -7.911 1.00 58.91 211 SER A N 1
ATOM 1643 C CA . SER A 1 211 ? 18.593 -9.215 -7.975 1.00 58.91 211 SER A CA 1
ATOM 1644 C C . SER A 1 211 ? 18.764 -8.756 -9.433 1.00 58.91 211 SER A C 1
ATOM 1646 O O . SER A 1 211 ? 19.195 -9.546 -10.280 1.00 58.91 211 SER A O 1
ATOM 1648 N N . PRO A 1 212 ? 18.507 -7.475 -9.751 1.00 60.25 212 PRO A N 1
ATOM 1649 C CA . PRO A 1 212 ? 18.686 -6.931 -11.105 1.00 60.25 212 PRO A CA 1
ATOM 1650 C C . PRO A 1 212 ? 20.078 -7.208 -11.682 1.00 60.25 212 PRO A C 1
ATOM 1652 O O . PRO A 1 212 ? 20.226 -7.629 -12.826 1.00 60.25 212 PRO A O 1
ATOM 1655 N N . LYS A 1 213 ? 21.111 -7.095 -10.839 1.00 59.53 213 LYS A N 1
ATOM 1656 C CA . LYS A 1 213 ? 22.500 -7.418 -11.185 1.00 59.53 213 LYS A CA 1
ATOM 1657 C C . LYS A 1 213 ? 22.699 -8.902 -11.515 1.00 59.53 213 LYS A C 1
ATOM 1659 O O . LYS A 1 213 ? 23.441 -9.234 -12.436 1.00 59.53 213 LYS A O 1
ATOM 1664 N N . GLN A 1 214 ? 22.055 -9.808 -10.777 1.00 63.19 214 GLN A N 1
ATOM 1665 C CA . GLN A 1 214 ? 22.100 -11.246 -11.069 1.00 63.19 214 GLN A CA 1
ATOM 1666 C C . GLN A 1 214 ? 21.373 -11.573 -12.374 1.00 63.19 214 GLN A C 1
ATOM 1668 O O . GLN A 1 214 ? 21.884 -12.366 -13.160 1.00 63.19 214 GLN A O 1
ATOM 1673 N N . PHE A 1 215 ? 20.235 -10.929 -12.633 1.00 64.56 215 PHE A N 1
ATOM 1674 C CA . PHE A 1 215 ? 19.504 -11.075 -13.886 1.00 64.56 215 PHE A CA 1
ATOM 1675 C C . PHE A 1 215 ? 20.326 -10.586 -15.088 1.00 64.56 215 PHE A C 1
ATOM 1677 O O . PHE A 1 215 ? 20.482 -11.332 -16.051 1.00 64.56 215 PHE A O 1
ATOM 1684 N N . MET A 1 216 ? 20.961 -9.411 -15.000 1.00 62.69 216 MET A N 1
ATOM 1685 C CA . MET A 1 216 ? 21.875 -8.913 -16.042 1.00 62.69 216 MET A CA 1
ATOM 1686 C C . MET A 1 216 ? 23.065 -9.841 -16.278 1.00 62.69 216 MET A C 1
ATOM 1688 O O . MET A 1 216 ? 23.427 -10.110 -17.421 1.00 62.69 216 MET A O 1
ATOM 1692 N N . ASN A 1 217 ? 23.653 -10.386 -15.212 1.00 60.66 217 ASN A N 1
ATOM 1693 C CA . ASN A 1 217 ? 24.738 -11.358 -15.335 1.00 60.66 217 ASN A CA 1
ATOM 1694 C C . ASN A 1 217 ? 24.280 -12.662 -16.005 1.00 60.66 217 ASN A C 1
ATOM 1696 O O . ASN A 1 217 ? 25.057 -13.278 -16.732 1.00 60.66 217 ASN A O 1
ATOM 1700 N N . LEU A 1 218 ? 23.038 -13.097 -15.770 1.00 62.41 218 LEU A N 1
ATOM 1701 C CA . LEU A 1 218 ? 22.459 -14.269 -16.430 1.00 62.41 218 LEU A CA 1
ATOM 1702 C C . LEU A 1 218 ? 22.157 -13.993 -17.905 1.00 62.41 218 LEU A C 1
ATOM 1704 O O . LEU A 1 218 ? 22.501 -14.826 -18.742 1.00 62.41 218 LEU A O 1
ATOM 1708 N N . LEU A 1 219 ? 21.604 -12.821 -18.229 1.00 61.75 219 LEU A N 1
ATOM 1709 C CA . LEU A 1 219 ? 21.421 -12.361 -19.608 1.00 61.75 219 LEU A CA 1
ATOM 1710 C C . LEU A 1 219 ? 22.758 -12.285 -20.360 1.00 61.75 219 LEU A C 1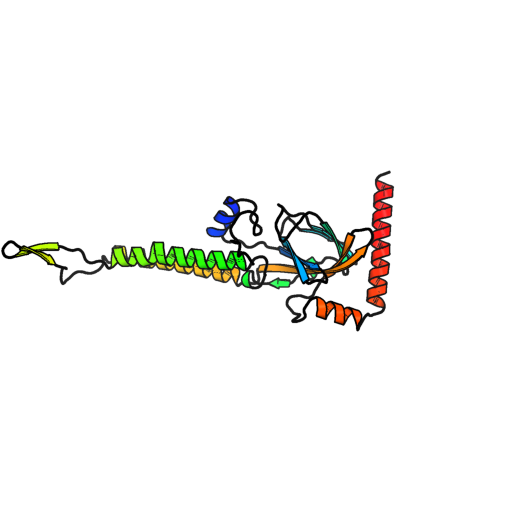
ATOM 1712 O O . LEU A 1 219 ? 22.862 -12.781 -21.477 1.00 61.75 219 LEU A O 1
ATOM 1716 N N . GLY A 1 220 ? 23.802 -11.741 -19.728 1.00 51.50 220 GLY A N 1
ATOM 1717 C CA . GLY A 1 220 ? 25.142 -11.639 -20.310 1.00 51.50 220 GLY A CA 1
ATOM 1718 C C . GLY A 1 220 ? 25.868 -12.982 -20.459 1.00 51.50 220 GLY A C 1
ATOM 1719 O O . GLY A 1 220 ? 26.631 -13.158 -21.404 1.00 51.50 220 GLY A O 1
ATOM 1720 N N . LYS A 1 221 ? 25.623 -13.957 -19.570 1.00 49.41 221 LYS A N 1
ATOM 1721 C CA . LYS A 1 221 ? 26.223 -15.306 -19.653 1.00 49.41 221 LYS A CA 1
ATOM 1722 C C . LYS A 1 221 ? 25.505 -16.253 -20.617 1.00 49.41 221 LYS A C 1
ATOM 1724 O O . LYS A 1 221 ? 26.116 -17.220 -21.061 1.00 49.41 221 LYS A O 1
ATOM 1729 N N . LYS A 1 222 ? 24.223 -16.020 -20.907 1.00 45.53 222 LYS A N 1
ATOM 1730 C CA . LYS A 1 222 ? 23.384 -16.875 -21.762 1.00 45.53 222 LYS A CA 1
ATOM 1731 C C . LYS A 1 222 ? 22.855 -16.157 -23.002 1.00 45.53 222 LYS A C 1
ATOM 1733 O O . LYS A 1 222 ? 21.840 -16.603 -23.513 1.00 45.53 222 LYS A O 1
ATOM 1738 N N . GLY A 1 223 ? 23.480 -15.073 -23.470 1.00 39.41 223 GLY A N 1
ATOM 1739 C CA . GLY A 1 223 ? 22.964 -14.297 -24.602 1.00 39.41 223 GLY A CA 1
ATOM 1740 C C . GLY A 1 223 ? 22.595 -15.205 -25.783 1.00 39.41 223 GLY A C 1
ATOM 1741 O O . GLY A 1 223 ? 23.501 -15.676 -26.473 1.00 39.41 223 GLY A O 1
ATOM 1742 N N . PRO A 1 224 ? 21.300 -15.490 -26.028 1.00 46.28 224 PRO A N 1
ATOM 1743 C CA . PRO A 1 224 ? 20.921 -16.129 -27.263 1.00 46.28 224 PRO A CA 1
ATOM 1744 C C . PRO A 1 224 ? 21.135 -15.056 -28.322 1.00 46.28 224 PRO A C 1
ATOM 1746 O O . PRO A 1 224 ? 20.730 -13.904 -28.146 1.00 46.28 224 PRO A O 1
ATOM 1749 N N . ILE A 1 22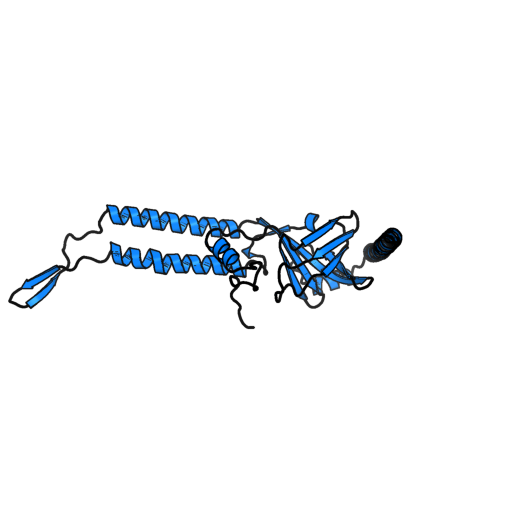5 ? 21.789 -15.418 -29.417 1.00 47.81 225 ILE A N 1
ATOM 1750 C CA . ILE A 1 225 ? 22.007 -14.548 -30.580 1.00 47.81 225 ILE A CA 1
ATOM 1751 C C . ILE A 1 225 ? 20.685 -13.869 -31.011 1.00 47.81 225 ILE A C 1
ATOM 1753 O O . ILE A 1 225 ? 20.696 -12.738 -31.488 1.00 47.81 225 ILE A O 1
ATOM 1757 N N . GLU A 1 226 ? 19.541 -14.495 -30.717 1.00 46.69 226 GLU A N 1
ATOM 1758 C CA . GLU A 1 226 ? 18.189 -13.948 -30.860 1.00 46.69 226 GLU A CA 1
ATOM 1759 C C . GLU A 1 226 ? 17.913 -12.671 -30.048 1.00 46.69 226 GLU A C 1
ATOM 1761 O O . GLU A 1 226 ? 17.324 -11.754 -30.608 1.00 46.69 226 GLU A O 1
ATOM 1766 N N . PHE A 1 227 ? 18.354 -12.543 -28.786 1.00 49.00 227 PHE A N 1
ATOM 1767 C CA . PHE A 1 227 ? 18.125 -11.332 -27.973 1.00 49.00 227 PHE A CA 1
ATOM 1768 C C . PHE A 1 227 ? 18.871 -10.125 -28.547 1.00 49.00 227 PHE A C 1
ATOM 1770 O O . PHE A 1 227 ? 18.308 -9.039 -28.656 1.00 49.00 227 PHE A O 1
ATOM 1777 N N . VAL A 1 228 ? 20.119 -10.325 -28.982 1.00 50.06 228 VAL A N 1
ATOM 1778 C CA . VAL A 1 228 ? 20.904 -9.280 -29.655 1.00 50.06 228 VAL A CA 1
ATOM 1779 C C . VAL A 1 228 ? 20.300 -8.965 -31.022 1.00 50.06 228 VAL A C 1
ATOM 1781 O O . VAL A 1 228 ? 20.162 -7.796 -31.366 1.00 50.06 228 VAL A O 1
ATOM 1784 N N . SER A 1 229 ? 19.869 -9.978 -31.782 1.00 45.53 229 SER A N 1
ATOM 1785 C CA . SER A 1 229 ? 19.220 -9.755 -33.079 1.00 45.53 229 SER A CA 1
ATOM 1786 C C . SER A 1 229 ? 17.887 -9.015 -32.941 1.00 45.53 229 SER A C 1
ATOM 1788 O O . SER A 1 229 ? 17.601 -8.138 -33.750 1.00 45.53 229 SER A O 1
ATOM 1790 N N . ASN A 1 230 ? 17.114 -9.297 -31.887 1.00 51.88 230 ASN A N 1
ATOM 1791 C CA . ASN A 1 230 ? 15.846 -8.637 -31.600 1.00 51.88 230 ASN A CA 1
ATOM 1792 C C . ASN A 1 230 ? 16.080 -7.211 -31.114 1.00 51.88 230 ASN A C 1
ATOM 1794 O O . ASN A 1 230 ? 15.438 -6.311 -31.631 1.00 51.88 230 ASN A O 1
ATOM 1798 N N . ALA A 1 231 ? 17.058 -6.974 -30.236 1.00 51.31 231 ALA A N 1
ATOM 1799 C CA . ALA A 1 231 ? 17.440 -5.624 -29.824 1.00 51.31 231 ALA A CA 1
ATOM 1800 C C . ALA A 1 231 ? 17.944 -4.777 -31.008 1.00 51.31 231 ALA A C 1
ATOM 1802 O O . ALA A 1 231 ? 17.632 -3.593 -31.095 1.00 51.31 231 ALA A O 1
ATOM 1803 N N . VAL A 1 232 ? 18.677 -5.374 -31.957 1.00 53.06 232 VAL A N 1
ATOM 1804 C CA . VAL A 1 232 ? 19.133 -4.705 -33.190 1.00 53.06 232 VAL A CA 1
ATOM 1805 C C . VAL A 1 232 ? 17.975 -4.462 -34.163 1.00 53.06 232 VAL A C 1
ATOM 1807 O O . VAL A 1 232 ? 17.854 -3.360 -34.696 1.00 53.06 232 VAL A O 1
ATOM 1810 N N . ARG A 1 233 ? 17.084 -5.441 -34.372 1.00 53.28 233 ARG A N 1
ATOM 1811 C CA . ARG A 1 233 ? 15.856 -5.264 -35.169 1.00 53.28 233 ARG A CA 1
ATOM 1812 C C . ARG A 1 233 ? 14.939 -4.206 -34.562 1.00 53.28 233 ARG A C 1
ATOM 1814 O O . ARG A 1 233 ? 14.384 -3.401 -35.295 1.00 53.28 233 ARG A O 1
ATOM 1821 N N . GLN A 1 234 ? 14.844 -4.152 -33.240 1.00 56.97 234 GLN A N 1
ATOM 1822 C CA . GLN A 1 234 ? 14.079 -3.154 -32.495 1.00 56.97 234 GLN A CA 1
ATOM 1823 C C . GLN A 1 234 ? 14.735 -1.781 -32.553 1.00 56.97 234 GLN A C 1
ATOM 1825 O O . GLN A 1 234 ? 14.036 -0.788 -32.718 1.00 56.97 234 GLN A O 1
ATOM 1830 N N . ALA A 1 235 ? 16.066 -1.707 -32.510 1.00 55.28 235 ALA A N 1
ATOM 1831 C CA . ALA A 1 235 ? 16.775 -0.457 -32.729 1.00 55.28 235 ALA A CA 1
ATOM 1832 C C . ALA A 1 235 ? 16.531 0.097 -34.139 1.00 55.28 235 ALA A C 1
ATOM 1834 O O . ALA A 1 235 ? 16.305 1.296 -34.302 1.00 55.28 235 ALA A O 1
ATOM 1835 N N . LEU A 1 236 ? 16.504 -0.784 -35.141 1.00 53.50 236 LEU A N 1
ATOM 1836 C CA . LEU A 1 236 ? 16.137 -0.441 -36.513 1.00 53.50 236 LEU A CA 1
ATOM 1837 C C . LEU A 1 236 ? 14.660 -0.036 -36.624 1.00 53.50 236 LEU A C 1
ATOM 1839 O O . LEU A 1 236 ? 14.377 0.976 -37.254 1.00 53.50 236 LEU A O 1
ATOM 1843 N N . ALA A 1 237 ? 13.740 -0.747 -35.965 1.00 54.75 237 ALA A N 1
ATOM 1844 C CA . ALA A 1 237 ? 12.308 -0.441 -35.966 1.00 54.75 237 ALA A CA 1
ATOM 1845 C C . ALA A 1 237 ? 12.003 0.920 -35.312 1.00 54.75 237 ALA A C 1
ATOM 1847 O O . ALA A 1 237 ? 11.302 1.751 -35.896 1.00 54.75 237 ALA A O 1
ATOM 1848 N N . SER A 1 238 ? 12.590 1.195 -34.143 1.00 53.38 238 SER A N 1
ATOM 1849 C CA . SER A 1 238 ? 12.491 2.493 -33.469 1.00 53.38 238 SER A CA 1
ATOM 1850 C C . SER A 1 238 ? 13.115 3.614 -34.304 1.00 53.38 238 SER A C 1
ATOM 1852 O O . SER A 1 238 ? 12.521 4.684 -34.412 1.00 53.38 238 SER A O 1
ATOM 1854 N N . ALA A 1 239 ? 14.258 3.375 -34.958 1.00 53.25 239 ALA A N 1
ATOM 1855 C CA . ALA A 1 239 ? 14.858 4.349 -35.870 1.00 53.25 239 ALA A CA 1
ATOM 1856 C C . ALA A 1 239 ? 13.958 4.631 -37.085 1.00 53.25 239 ALA A C 1
ATOM 1858 O O . ALA A 1 239 ? 13.740 5.792 -37.423 1.00 53.25 239 ALA A O 1
ATOM 1859 N N . THR A 1 240 ? 13.366 3.604 -37.704 1.00 53.00 240 THR A N 1
ATOM 1860 C CA . THR A 1 240 ? 12.417 3.789 -38.815 1.00 53.00 240 THR A CA 1
ATOM 1861 C C . THR A 1 240 ? 11.134 4.500 -38.391 1.00 53.00 240 THR A C 1
ATOM 1863 O O . THR A 1 240 ? 10.617 5.310 -39.155 1.00 53.00 240 THR A O 1
ATOM 1866 N N . SER A 1 241 ? 10.642 4.261 -37.171 1.00 50.41 241 SER A N 1
ATOM 1867 C CA . SER A 1 241 ? 9.492 4.989 -36.620 1.00 50.41 241 SER A CA 1
ATOM 1868 C C . SER A 1 241 ? 9.801 6.476 -36.452 1.00 50.41 241 SER A C 1
ATOM 1870 O O . SER A 1 241 ? 8.997 7.312 -36.852 1.00 50.41 241 SER A O 1
ATOM 1872 N N . LEU A 1 242 ? 10.980 6.808 -35.917 1.00 52.72 242 LEU A N 1
ATOM 1873 C CA . LEU A 1 242 ? 11.420 8.194 -35.735 1.00 52.72 242 LEU A CA 1
ATOM 1874 C C . LEU A 1 242 ? 11.624 8.918 -37.072 1.00 52.72 242 LEU A C 1
ATOM 1876 O O . LEU A 1 242 ? 11.265 10.085 -37.196 1.00 52.72 242 LEU A O 1
ATOM 1880 N N . VAL A 1 243 ? 12.172 8.236 -38.085 1.00 55.19 243 VAL A N 1
ATOM 1881 C CA . VAL A 1 243 ? 12.312 8.791 -39.444 1.00 55.19 243 VAL A CA 1
ATOM 1882 C C . VAL A 1 243 ? 10.940 9.079 -40.054 1.00 55.19 243 VAL A C 1
ATOM 1884 O O . VAL A 1 243 ? 10.726 10.163 -40.590 1.00 55.19 243 VAL A O 1
ATOM 1887 N N . ARG A 1 244 ? 9.987 8.153 -39.908 1.00 52.97 244 ARG A N 1
ATOM 1888 C CA . ARG A 1 244 ? 8.633 8.288 -40.456 1.00 52.97 244 ARG A CA 1
ATOM 1889 C C . ARG A 1 244 ? 7.816 9.388 -39.770 1.00 52.97 244 ARG A C 1
ATOM 1891 O O . ARG A 1 244 ? 7.098 10.109 -40.453 1.00 52.97 244 ARG A O 1
ATOM 1898 N N . GLU A 1 245 ? 7.945 9.556 -38.452 1.00 45.31 245 GLU A N 1
ATOM 1899 C CA . GLU A 1 245 ? 7.360 10.702 -37.734 1.00 45.31 245 GLU A CA 1
ATOM 1900 C C . GLU A 1 245 ? 7.951 12.035 -38.218 1.00 45.31 245 GLU A C 1
ATOM 1902 O O . GLU A 1 245 ? 7.223 13.009 -38.382 1.00 45.31 245 GLU A O 1
ATOM 1907 N N . ASN A 1 246 ? 9.258 12.085 -38.494 1.00 48.00 246 ASN A N 1
ATOM 1908 C CA . ASN A 1 246 ? 9.922 13.301 -38.969 1.00 48.00 246 ASN A CA 1
ATOM 1909 C C . ASN A 1 246 ? 9.502 13.675 -40.404 1.00 48.00 246 ASN A C 1
ATOM 1911 O O . ASN A 1 246 ? 9.327 14.851 -40.709 1.00 48.00 246 ASN A O 1
ATOM 1915 N N . GLU A 1 247 ? 9.285 12.683 -41.272 1.00 53.97 247 GLU A N 1
ATOM 1916 C CA . GLU A 1 247 ? 8.749 12.896 -42.624 1.00 53.97 247 GLU A CA 1
ATOM 1917 C C . GLU A 1 247 ? 7.291 13.371 -42.624 1.00 53.97 247 GLU A C 1
ATOM 1919 O O . GLU A 1 247 ? 6.919 14.148 -43.493 1.00 53.97 247 GLU A O 1
ATOM 1924 N N . GLN A 1 248 ? 6.471 12.950 -41.656 1.00 48.22 248 GLN A N 1
ATOM 1925 C CA . GLN A 1 248 ? 5.072 13.388 -41.533 1.00 48.22 248 GLN A CA 1
ATOM 1926 C C . GLN A 1 248 ? 4.907 14.796 -40.942 1.00 48.22 248 GLN A C 1
ATOM 1928 O O . GLN A 1 248 ? 3.836 15.388 -41.062 1.00 48.22 248 GLN A O 1
ATOM 1933 N N . LEU A 1 249 ? 5.939 15.317 -40.274 1.00 47.84 249 LEU A N 1
ATOM 1934 C CA . LEU A 1 249 ? 5.968 16.667 -39.701 1.00 47.84 249 LEU A CA 1
ATOM 1935 C C . LEU A 1 249 ? 6.532 17.725 -40.669 1.00 47.84 249 LEU A C 1
ATOM 1937 O O . LEU A 1 249 ? 6.599 18.900 -40.303 1.00 47.84 249 LEU A O 1
ATOM 1941 N N . ARG A 1 250 ? 6.942 17.320 -41.877 1.00 38.81 250 ARG A N 1
ATOM 1942 C CA . ARG A 1 250 ? 7.332 18.198 -42.990 1.00 38.81 250 ARG A CA 1
ATOM 1943 C C . ARG A 1 250 ? 6.229 18.275 -44.036 1.00 38.81 250 ARG A C 1
ATOM 1945 O O . ARG A 1 250 ? 6.129 19.360 -44.649 1.00 38.81 250 ARG A O 1
#